Protein AF-A0A2E7RV53-F1 (afdb_monomer)

Nearest PDB structures (foldseek):
  3les-assembly2_B  TM=2.368E-01  e=4.890E-01  Thermus aquaticus
  4xln-assembly1_F  TM=2.853E-01  e=3.561E+00  Thermus aquaticus
  6kqg-assembly1_F  TM=2.238E-01  e=2.827E+00  Thermus thermophilus HB8
  8j9j-assembly1_AN  TM=1.589E-01  e=4.486E+00  Euglena gracilis

Secondary structure (DSSP, 8-state):
-HHHHHHHHHHHHTTSS-SS-STTTHHHHHHHHHHHHHHHHHHHHHHHGGGGTT-SSHHHHHHHHHHHHHHHHTT---PPPSS--GGGTT-SSS-HHHHHHHHHHHHHHHHHHHHHHHHHHHHHHHHHHHHGGGGTT-TTHHHHHHHHHHHHHHHHTT---SPPSS--GGG-SGGGGSHHHHHHHHHHHHHHHHHHHHHHHHHHHHHHH-----S---

Mean predicted aligned error: 9.8 Å

pLDDT: mean 84.46, std 17.1, range [37.25, 98.25]

Foldseek 3Di:
DVVVVVVVVVVVVVPPPDPDDPPVVVVVVLVVLLVVQLVVLVVLCVVCLVVVPPQPPSVLLSQLLSVLLSCQLQVHPSDQDPADPPVLPPLVPPDPNSVSSSVSSSNSNNNSNVSLLVVQQVVLVVLCVVCVVVCPPPPLSVLLSQLLSQLQSCLSSVHDSDDDPDDPCVLDDDVLVDPVSVSSSVSSPNSNNNNNVSNVVVVVVVVVVPDPPPPDDD

Sequence (218 aa):
MEKIATLMMLVLLGLSVGCSSTEFRDGKDDTAVSIRSRTRSLQAWAETRELYEGIPNPEDFGKGFRDGHYDVAMGGSGRRPVLPPREYRGLGGRNDGEQSRLTAYMDGHEHGVLAIIEQSRLLAELSWEESEDMFDGIPHLSDFRRGYMDGFFRTSMGRSDAPPEVMPGEYSGRQFESGPGKARAKTYRDGYQHGALTAKAEMSDEEMVAPAFADGIQ

Solvent-accessible surface area (backbone atoms only — not comparable to full-atom values): 11975 Å² total; per-residue (Å²): 121,72,73,59,59,55,53,54,53,55,60,62,65,68,72,77,82,80,86,88,80,72,81,81,55,54,72,58,53,55,50,53,52,50,51,50,31,49,53,50,18,52,50,56,44,68,78,46,50,76,83,54,68,89,53,72,52,56,68,38,15,54,49,16,17,31,52,18,24,26,37,24,36,70,44,44,87,48,64,81,68,94,65,66,60,75,93,48,56,82,28,86,70,81,45,73,66,44,40,49,36,50,50,22,20,56,54,18,17,50,52,16,29,48,50,51,53,54,51,27,46,52,52,26,51,53,55,42,68,76,44,48,82,80,52,68,87,49,76,56,48,71,39,19,51,52,17,18,37,54,19,14,28,38,28,61,33,43,33,75,60,66,74,67,90,70,66,59,73,89,63,54,61,76,69,36,74,38,73,71,30,41,48,42,52,47,29,18,50,54,18,16,47,50,20,18,51,48,34,52,51,55,64,51,53,55,66,76,65,67,70,86,84,80,79,82,90,128

Structure (mmCIF, N/CA/C/O backbone):
data_AF-A0A2E7RV53-F1
#
_entry.id   AF-A0A2E7RV53-F1
#
loop_
_atom_site.group_PDB
_atom_site.id
_atom_site.type_symbol
_atom_site.label_atom_id
_atom_site.label_alt_id
_atom_site.label_comp_id
_atom_site.label_asym_id
_atom_site.label_entity_id
_atom_site.label_seq_id
_atom_site.pdbx_PDB_ins_code
_atom_site.Cartn_x
_atom_site.Cartn_y
_atom_site.Cartn_z
_atom_site.occupancy
_atom_site.B_iso_or_equiv
_atom_site.auth_seq_id
_atom_site.auth_comp_id
_atom_site.auth_asym_id
_atom_site.auth_atom_id
_atom_site.pdbx_PDB_model_num
ATOM 1 N N . MET A 1 1 ? -23.737 41.626 38.326 1.00 54.47 1 MET A N 1
ATOM 2 C CA . MET A 1 1 ? -24.098 40.963 37.052 1.00 54.47 1 MET A CA 1
ATOM 3 C C . MET A 1 1 ? -23.301 41.477 35.846 1.00 54.47 1 MET A C 1
ATOM 5 O O . MET A 1 1 ? -23.203 40.751 34.872 1.00 54.47 1 MET A O 1
ATOM 9 N N . GLU A 1 2 ? -22.635 42.637 35.911 1.00 51.38 2 GLU A N 1
ATOM 10 C CA . GLU A 1 2 ? -21.863 43.194 34.776 1.00 51.38 2 GLU A CA 1
ATOM 11 C C . GLU A 1 2 ? -20.571 42.436 34.408 1.00 51.38 2 GLU A C 1
ATOM 13 O O . GLU A 1 2 ? -20.155 42.447 33.253 1.00 51.38 2 GLU A O 1
ATOM 18 N N . LYS A 1 3 ? -19.951 41.720 35.357 1.00 49.94 3 LYS A N 1
ATOM 19 C CA . LYS A 1 3 ? -18.688 40.988 35.122 1.00 49.94 3 LYS A CA 1
ATOM 20 C C . LYS A 1 3 ? -18.849 39.693 34.308 1.00 49.94 3 LYS A C 1
ATOM 22 O O . LYS A 1 3 ? -17.883 39.205 33.736 1.00 49.94 3 LYS A O 1
ATOM 27 N N . ILE A 1 4 ? -20.062 39.136 34.245 1.00 62.84 4 ILE A N 1
ATOM 28 C CA . ILE A 1 4 ? -20.349 37.904 33.484 1.00 62.84 4 ILE A CA 1
ATOM 29 C C . ILE A 1 4 ? -20.543 38.232 31.995 1.00 62.84 4 ILE A C 1
ATOM 31 O O . ILE A 1 4 ? -20.084 37.487 31.132 1.00 62.84 4 ILE A O 1
ATOM 35 N N . ALA A 1 5 ? -21.136 39.391 31.691 1.00 56.50 5 ALA A N 1
ATOM 36 C CA . ALA A 1 5 ? -21.327 39.857 30.319 1.00 56.50 5 ALA A CA 1
ATOM 37 C C . ALA A 1 5 ? -19.993 40.167 29.611 1.00 56.50 5 ALA A C 1
ATOM 39 O O . ALA A 1 5 ? -19.838 39.884 28.427 1.00 56.50 5 ALA A O 1
ATOM 40 N N . THR A 1 6 ? -19.001 40.681 30.344 1.00 57.25 6 THR A N 1
ATOM 41 C CA . THR A 1 6 ? -17.659 40.965 29.806 1.00 57.25 6 THR A CA 1
ATOM 42 C C . THR A 1 6 ? -16.849 39.693 29.542 1.00 57.25 6 THR A C 1
ATOM 44 O O . THR A 1 6 ? -16.143 39.626 28.538 1.00 57.25 6 THR A O 1
ATOM 47 N N . LEU A 1 7 ? -16.999 38.652 30.372 1.00 56.28 7 LEU A N 1
ATOM 48 C CA . LEU A 1 7 ? -16.335 37.362 30.151 1.00 56.28 7 LEU A CA 1
ATOM 49 C C . LEU A 1 7 ? -16.914 36.621 28.931 1.00 56.28 7 LEU A C 1
ATOM 51 O O . LEU A 1 7 ? -16.158 36.070 28.136 1.00 56.28 7 LEU A O 1
ATOM 55 N N . MET A 1 8 ? -18.238 36.656 28.731 1.00 58.66 8 MET A N 1
ATOM 56 C CA . MET A 1 8 ? -18.856 36.048 27.545 1.00 58.66 8 MET A CA 1
ATOM 57 C C . MET A 1 8 ? -18.504 36.776 26.243 1.00 58.66 8 MET A C 1
ATOM 59 O O . MET A 1 8 ? -18.335 36.122 25.216 1.00 58.66 8 MET A O 1
ATOM 63 N N . MET A 1 9 ? -18.324 38.101 26.274 1.00 58.75 9 MET A N 1
ATOM 64 C CA . MET A 1 9 ? -17.916 38.851 25.082 1.00 58.75 9 MET A CA 1
ATOM 65 C C . MET A 1 9 ? -16.459 38.548 24.674 1.00 58.75 9 MET A C 1
ATOM 67 O O . MET A 1 9 ? -16.162 38.476 23.485 1.00 58.75 9 MET A O 1
ATOM 71 N N . LEU A 1 10 ? -15.568 38.277 25.638 1.00 54.84 10 LEU A N 1
ATOM 72 C CA . LEU A 1 10 ? -14.184 37.847 25.376 1.00 54.84 10 LEU A CA 1
ATOM 73 C C . LEU A 1 10 ? -14.088 36.411 24.834 1.00 54.84 10 LEU A C 1
ATOM 75 O O . LEU A 1 10 ? -13.246 36.143 23.981 1.00 54.84 10 LEU A O 1
ATOM 79 N N . VAL A 1 11 ? -14.971 35.502 25.264 1.00 57.22 11 VAL A N 1
ATOM 80 C CA . VAL A 1 11 ? -15.025 34.123 24.736 1.00 57.22 11 VAL A CA 1
ATOM 81 C C . VAL A 1 11 ? -15.571 34.085 23.301 1.00 57.22 11 VAL A C 1
ATOM 83 O O . VAL A 1 11 ? -15.122 33.272 22.497 1.00 57.22 11 VAL A O 1
ATOM 86 N N . LEU A 1 12 ? -16.475 34.999 22.934 1.00 54.97 12 LEU A N 1
ATOM 87 C CA . LEU A 1 12 ? -17.025 35.081 21.573 1.00 54.97 12 LEU A CA 1
ATOM 88 C C . LEU A 1 12 ? -16.066 35.729 20.557 1.00 54.97 12 LEU A C 1
ATOM 90 O O . LEU A 1 12 ? -16.128 35.399 19.376 1.00 54.97 12 LEU A O 1
ATOM 94 N N . LEU A 1 13 ? -15.140 36.588 20.998 1.00 52.91 13 LEU A N 1
ATOM 95 C CA . LEU A 1 13 ? -14.113 37.201 20.137 1.00 52.91 13 LEU A CA 1
ATOM 96 C C . LEU A 1 13 ? -12.917 36.274 19.840 1.00 52.91 13 LEU A C 1
ATOM 98 O O . LEU A 1 13 ? -12.150 36.545 18.920 1.00 52.91 13 LEU A O 1
ATOM 102 N N . GLY A 1 14 ? -12.764 35.168 20.577 1.00 52.50 14 GLY A N 1
ATOM 103 C CA . GLY A 1 14 ? -11.713 34.167 20.344 1.00 52.50 14 GLY A CA 1
ATOM 104 C C . GLY A 1 14 ? -12.029 33.139 19.250 1.00 52.50 14 GLY A C 1
ATOM 105 O O . GLY A 1 14 ? -11.148 32.375 18.868 1.00 52.50 14 GLY A O 1
ATOM 106 N N . LEU A 1 15 ? -13.262 33.110 18.732 1.00 52.44 15 LEU A N 1
ATOM 107 C CA . LEU A 1 15 ? -13.713 32.117 17.743 1.00 52.44 15 LEU A CA 1
ATOM 108 C C . LEU A 1 15 ? -13.665 32.617 16.287 1.00 52.44 15 LEU A C 1
ATOM 110 O O . LEU A 1 15 ? -14.028 31.873 15.380 1.00 52.44 15 LEU A O 1
ATOM 114 N N . SER A 1 16 ? -13.215 33.851 16.033 1.00 52.41 16 SER A N 1
ATOM 115 C CA . SER A 1 16 ? -13.227 34.458 14.690 1.00 52.41 16 SER A CA 1
ATOM 116 C C . SER A 1 16 ? -11.866 34.514 13.977 1.00 52.41 16 SER A C 1
ATOM 118 O O . SER A 1 16 ? -11.759 35.162 12.940 1.00 52.41 16 SER A O 1
ATOM 120 N N . VAL A 1 17 ? -10.829 33.830 14.476 1.00 57.00 17 VAL A N 1
ATOM 121 C CA . VAL A 1 17 ? -9.532 33.684 13.780 1.00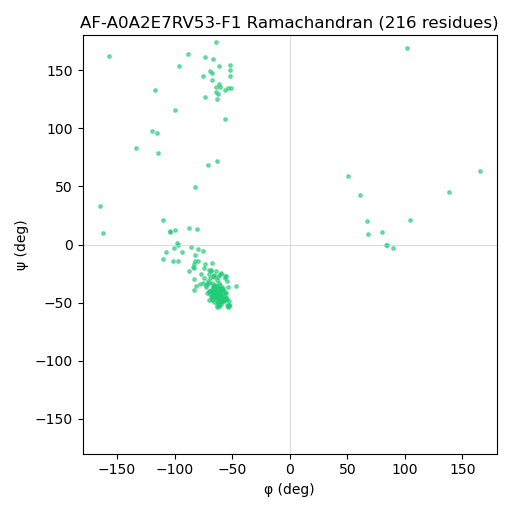 57.00 17 VAL A CA 1
ATOM 122 C C . VAL A 1 17 ? -9.326 32.214 13.414 1.00 57.00 17 VAL A C 1
ATOM 124 O O . VAL A 1 17 ? -8.631 31.483 14.110 1.00 57.00 17 VAL A O 1
ATOM 127 N N . GLY A 1 18 ? -9.977 31.749 12.347 1.00 53.09 18 GLY A N 1
ATOM 128 C CA . GLY A 1 18 ? -9.865 30.341 11.944 1.00 53.09 18 GLY A CA 1
ATOM 129 C C . GLY A 1 18 ? -10.291 29.991 10.521 1.00 53.09 18 GLY A C 1
ATOM 130 O O . GLY A 1 18 ? -10.377 28.812 10.207 1.00 53.09 18 GLY A O 1
ATOM 131 N N . CYS A 1 19 ? -10.548 30.968 9.649 1.00 52.38 19 CYS A N 1
ATOM 132 C CA . CYS A 1 19 ? -10.989 30.702 8.278 1.00 52.38 19 CYS A CA 1
ATOM 133 C C . CYS A 1 19 ? -10.196 31.548 7.283 1.00 52.38 19 CYS A C 1
ATOM 135 O O . CYS A 1 19 ? -10.700 32.598 6.909 1.00 52.38 19 CYS A O 1
ATOM 137 N N . SER A 1 20 ? -8.989 31.112 6.882 1.00 50.41 20 SER A N 1
ATOM 138 C CA . SER A 1 20 ? -8.395 31.390 5.548 1.00 50.41 20 SER A CA 1
ATOM 139 C C . SER A 1 20 ? -6.886 31.084 5.464 1.00 50.41 20 SER A C 1
ATOM 141 O O . SER A 1 20 ? -6.093 32.000 5.245 1.00 50.41 20 SER A O 1
ATOM 143 N N . SER A 1 21 ? -6.450 29.826 5.625 1.00 46.72 21 SER A N 1
ATOM 144 C CA . SER A 1 21 ? -5.056 29.449 5.286 1.00 46.72 21 SER A CA 1
ATOM 145 C C . SER A 1 21 ? -4.773 27.940 5.155 1.00 46.72 21 SER A C 1
ATOM 147 O O . SER A 1 21 ? -3.662 27.502 5.445 1.00 46.72 21 SER A O 1
ATOM 149 N N . THR A 1 22 ? -5.720 27.120 4.688 1.00 51.72 22 THR A N 1
ATOM 150 C CA . THR A 1 22 ? -5.449 25.692 4.401 1.00 51.72 22 THR A CA 1
ATOM 151 C C . THR A 1 22 ? -5.137 25.378 2.934 1.00 51.72 22 THR A C 1
ATOM 153 O O . THR A 1 22 ? -4.560 24.334 2.671 1.00 51.72 22 THR A O 1
ATOM 156 N N . GLU A 1 23 ? -5.387 26.276 1.976 1.00 51.66 23 GLU A N 1
ATOM 157 C CA . GLU A 1 23 ? -5.210 25.951 0.543 1.00 51.66 23 GLU A CA 1
ATOM 158 C C . GLU A 1 23 ? -3.764 26.067 0.016 1.00 51.66 23 GLU A C 1
ATOM 160 O O . GLU A 1 23 ? -3.454 25.549 -1.050 1.00 51.66 23 GLU A O 1
ATOM 165 N N . PHE A 1 24 ? -2.840 26.702 0.748 1.00 46.34 24 PHE A N 1
ATOM 166 C CA . PHE A 1 24 ? -1.439 26.851 0.303 1.00 46.34 24 PHE A CA 1
ATOM 167 C C . PHE A 1 24 ? -0.479 25.763 0.819 1.00 46.34 24 PHE A C 1
ATOM 169 O O . PHE A 1 24 ? 0.687 25.751 0.416 1.00 46.34 24 PHE A O 1
ATOM 176 N N . ARG A 1 25 ? -0.928 24.862 1.708 1.00 48.41 25 ARG A N 1
ATOM 177 C CA . ARG A 1 25 ? -0.107 23.728 2.183 1.00 48.41 25 ARG A CA 1
ATOM 178 C C . ARG A 1 25 ? -0.215 22.486 1.292 1.00 48.41 25 ARG A C 1
ATOM 180 O O . ARG A 1 25 ? 0.755 21.741 1.235 1.00 48.41 25 ARG A O 1
ATOM 187 N N . ASP A 1 26 ? -1.297 2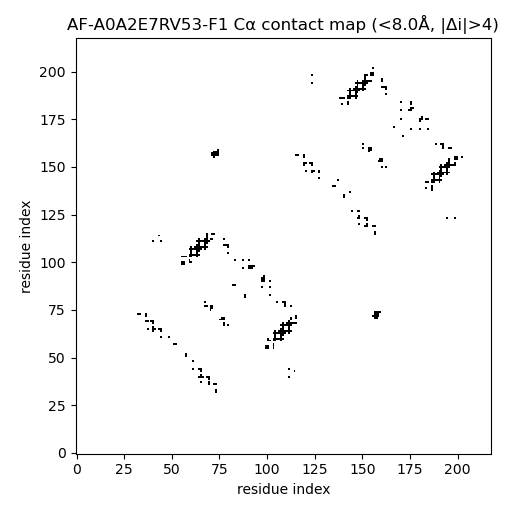2.349 0.527 1.00 55.62 26 ASP A N 1
ATOM 188 C CA . ASP A 1 26 ? -1.590 21.153 -0.281 1.00 55.62 26 ASP A CA 1
ATOM 189 C C . ASP A 1 26 ? -0.483 20.834 -1.309 1.00 55.62 26 ASP A C 1
ATOM 191 O O . ASP A 1 26 ? 0.057 19.734 -1.347 1.00 55.62 26 ASP A O 1
ATOM 195 N N . GLY A 1 27 ? -0.016 21.829 -2.075 1.00 55.53 27 GLY A N 1
ATOM 196 C CA . GLY A 1 27 ? 0.941 21.571 -3.164 1.00 55.53 27 GLY A CA 1
ATOM 197 C C . GLY A 1 27 ? 2.361 21.159 -2.732 1.00 55.53 27 GLY A C 1
ATOM 198 O O . GLY A 1 27 ? 3.103 20.573 -3.526 1.00 55.53 27 GLY A O 1
ATOM 199 N N . LYS A 1 28 ? 2.779 21.472 -1.496 1.00 56.56 28 LYS A N 1
ATOM 200 C CA . LYS A 1 28 ? 4.099 21.057 -0.977 1.00 56.56 28 LYS A CA 1
ATOM 201 C C . LYS A 1 28 ? 4.059 19.634 -0.430 1.00 56.56 28 LYS A C 1
ATOM 203 O O . LYS A 1 28 ? 5.002 18.882 -0.682 1.00 56.56 28 LYS A O 1
ATOM 208 N N . ASP A 1 29 ? 2.972 19.274 0.246 1.00 63.44 29 ASP A N 1
ATOM 209 C CA . ASP A 1 29 ? 2.774 17.931 0.790 1.00 63.44 29 ASP A CA 1
ATOM 210 C C . ASP A 1 29 ? 2.656 16.907 -0.358 1.00 63.44 29 ASP A C 1
ATOM 212 O O . ASP A 1 29 ? 3.332 15.876 -0.328 1.00 63.44 29 ASP A O 1
ATOM 216 N N . ASP A 1 30 ? 1.971 17.257 -1.454 1.00 72.62 30 ASP A N 1
ATOM 217 C CA . ASP A 1 30 ? 1.885 16.422 -2.665 1.00 72.62 30 ASP A CA 1
ATOM 218 C C . ASP A 1 30 ? 3.257 16.104 -3.282 1.00 72.62 30 ASP A C 1
ATOM 220 O O . ASP A 1 30 ? 3.513 14.991 -3.755 1.00 72.62 30 ASP A O 1
ATOM 224 N N . THR A 1 31 ? 4.176 17.075 -3.267 1.00 80.50 31 THR A N 1
ATOM 225 C CA . THR A 1 31 ? 5.520 16.891 -3.830 1.00 80.50 31 THR A CA 1
ATOM 226 C C . THR A 1 31 ? 6.358 15.958 -2.954 1.00 80.50 31 THR A C 1
ATOM 228 O O . THR A 1 31 ? 7.046 15.081 -3.477 1.00 80.50 31 THR A O 1
ATOM 231 N N . ALA A 1 32 ? 6.283 16.108 -1.627 1.00 82.81 32 ALA A N 1
ATOM 232 C CA . ALA A 1 32 ? 7.012 15.258 -0.687 1.00 82.81 32 ALA A CA 1
ATOM 233 C C . ALA A 1 32 ? 6.519 13.803 -0.727 1.00 82.81 32 ALA A C 1
ATOM 235 O O . ALA A 1 32 ? 7.337 12.881 -0.806 1.00 82.81 32 ALA A O 1
ATOM 236 N N . VAL A 1 33 ? 5.197 13.591 -0.751 1.00 83.06 33 VAL A N 1
ATOM 237 C CA . VAL A 1 33 ? 4.590 12.257 -0.906 1.00 83.06 33 VAL A CA 1
ATOM 238 C C . VAL A 1 33 ? 5.013 11.631 -2.235 1.00 83.06 33 VAL A C 1
ATOM 240 O O . VAL A 1 33 ? 5.475 10.493 -2.258 1.00 83.06 33 VAL A O 1
ATOM 243 N N . SER A 1 34 ? 4.962 12.390 -3.332 1.00 87.62 34 SER A N 1
ATOM 244 C CA . SER A 1 34 ? 5.365 11.910 -4.659 1.00 87.62 34 SER A CA 1
ATOM 245 C C . SER A 1 34 ? 6.840 11.497 -4.727 1.00 87.62 34 SER A C 1
ATOM 247 O O . SER A 1 34 ? 7.165 10.428 -5.252 1.00 87.62 34 SER A O 1
ATOM 249 N N . ILE A 1 35 ? 7.748 12.297 -4.157 1.00 88.81 35 ILE A N 1
ATOM 250 C CA . ILE A 1 35 ? 9.175 11.952 -4.093 1.00 88.81 35 ILE A CA 1
ATOM 251 C C . ILE A 1 35 ? 9.371 10.677 -3.267 1.00 88.81 35 ILE A C 1
ATOM 253 O O . ILE A 1 35 ? 10.044 9.758 -3.729 1.00 88.81 35 ILE A O 1
ATOM 257 N N . ARG A 1 36 ? 8.738 10.582 -2.091 1.00 86.94 36 ARG A N 1
ATOM 258 C CA . ARG A 1 36 ? 8.835 9.413 -1.203 1.00 86.94 36 ARG A CA 1
ATOM 259 C C . ARG A 1 36 ? 8.350 8.140 -1.888 1.00 86.94 36 ARG A C 1
ATOM 261 O O . ARG A 1 36 ? 9.071 7.144 -1.912 1.00 86.94 36 ARG A O 1
ATOM 268 N N . SER A 1 37 ? 7.168 8.188 -2.496 1.00 90.62 37 SER A N 1
ATOM 269 C CA . SER A 1 37 ? 6.590 7.066 -3.237 1.00 90.62 37 SER A CA 1
ATOM 270 C C . SER A 1 37 ? 7.495 6.627 -4.388 1.00 90.62 37 SER A C 1
ATOM 272 O O . SER A 1 37 ? 7.669 5.430 -4.624 1.00 90.62 37 SER A O 1
ATOM 274 N N . ARG A 1 38 ? 8.141 7.576 -5.080 1.00 93.06 38 ARG A N 1
ATOM 275 C CA . ARG A 1 38 ? 9.098 7.261 -6.146 1.00 93.06 38 ARG A CA 1
ATOM 276 C C . ARG A 1 38 ? 10.372 6.616 -5.598 1.00 93.06 38 ARG A C 1
ATOM 278 O O . ARG A 1 38 ? 10.799 5.603 -6.150 1.00 93.06 38 ARG A O 1
ATOM 285 N N . THR A 1 39 ? 10.949 7.142 -4.522 1.00 92.81 39 THR A N 1
ATOM 286 C CA . THR A 1 39 ? 12.131 6.551 -3.873 1.00 92.81 39 THR A CA 1
ATOM 287 C C . THR A 1 39 ? 11.850 5.126 -3.406 1.00 92.81 39 THR A C 1
ATOM 289 O O . THR A 1 39 ? 12.617 4.225 -3.733 1.00 92.81 39 THR A O 1
ATOM 292 N N . ARG A 1 40 ? 10.706 4.888 -2.751 1.00 91.38 40 ARG A N 1
ATOM 293 C CA . ARG A 1 40 ? 10.288 3.539 -2.340 1.00 91.38 40 ARG A CA 1
ATOM 294 C C . ARG A 1 40 ? 10.130 2.592 -3.527 1.00 91.38 40 ARG A C 1
ATOM 296 O O . ARG A 1 40 ? 10.626 1.476 -3.472 1.00 91.38 40 ARG A O 1
ATOM 303 N N . SER A 1 41 ? 9.536 3.047 -4.634 1.00 95.12 41 SER A N 1
ATOM 304 C CA . SER A 1 41 ? 9.426 2.217 -5.846 1.00 95.12 41 SER A CA 1
ATOM 305 C C . SER A 1 41 ? 10.794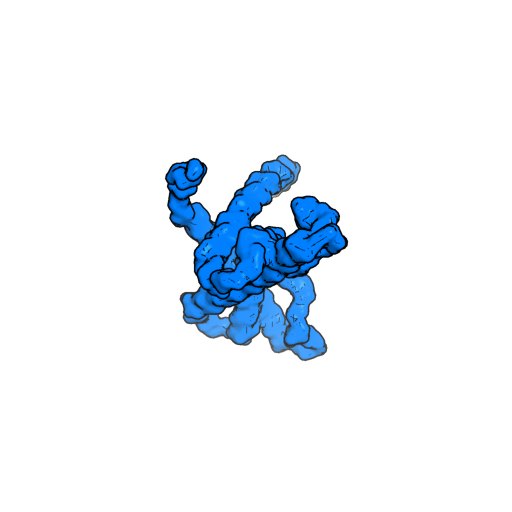 1.833 -6.434 1.00 95.12 41 SER A C 1
ATOM 307 O O . SER A 1 41 ? 10.978 0.711 -6.906 1.00 95.12 41 SER A O 1
ATOM 309 N N . LEU A 1 42 ? 11.772 2.749 -6.392 1.00 96.06 42 LEU A N 1
ATOM 310 C CA . LEU A 1 42 ? 13.141 2.500 -6.848 1.00 96.06 42 LEU A CA 1
ATOM 311 C C . LEU A 1 42 ? 13.847 1.492 -5.944 1.00 96.06 42 LEU A C 1
ATOM 313 O O . LEU A 1 42 ? 14.489 0.577 -6.455 1.00 96.06 42 LEU A O 1
ATOM 317 N N . GLN A 1 43 ? 13.701 1.651 -4.629 1.00 95.19 43 GLN A N 1
ATOM 318 C CA . GLN A 1 43 ? 14.259 0.741 -3.637 1.00 95.19 43 GLN A CA 1
ATOM 319 C C . GLN A 1 43 ? 13.661 -0.664 -3.771 1.00 95.19 43 GLN A C 1
ATOM 321 O O . GLN A 1 43 ? 14.413 -1.620 -3.931 1.00 95.19 43 GLN A O 1
ATOM 326 N N . ALA A 1 44 ? 12.332 -0.784 -3.832 1.00 95.31 44 ALA A N 1
ATOM 327 C CA . ALA A 1 44 ? 11.652 -2.066 -4.010 1.00 95.31 44 ALA A CA 1
ATOM 328 C C . ALA A 1 44 ? 12.106 -2.784 -5.292 1.00 95.31 44 ALA A C 1
ATOM 330 O O . ALA A 1 44 ? 12.324 -3.995 -5.295 1.00 95.31 44 ALA A O 1
ATOM 331 N N . TRP A 1 45 ? 12.306 -2.044 -6.390 1.00 97.56 45 TRP A N 1
ATOM 332 C CA . TRP A 1 45 ? 12.884 -2.615 -7.607 1.00 97.56 45 TRP A CA 1
ATOM 333 C C . TRP A 1 45 ? 14.336 -3.064 -7.400 1.00 97.56 45 TRP A C 1
ATOM 335 O O . TRP A 1 45 ? 14.704 -4.151 -7.833 1.00 97.56 45 TRP A O 1
ATOM 345 N N . ALA A 1 46 ? 15.170 -2.258 -6.742 1.00 96.75 46 ALA A N 1
ATOM 346 C CA . ALA A 1 46 ? 16.566 -2.606 -6.486 1.00 96.75 46 ALA A CA 1
ATOM 347 C C . ALA A 1 46 ? 16.710 -3.882 -5.637 1.00 96.75 46 ALA A C 1
ATOM 349 O O . ALA A 1 46 ? 17.588 -4.692 -5.926 1.00 96.75 46 ALA A O 1
ATOM 350 N N . GLU A 1 47 ? 15.831 -4.071 -4.653 1.00 95.19 47 GLU A N 1
ATOM 351 C CA . GLU A 1 47 ? 15.806 -5.232 -3.755 1.00 95.19 47 GLU A CA 1
ATOM 352 C C . GLU A 1 47 ? 15.278 -6.508 -4.428 1.00 95.19 47 GLU A C 1
ATOM 354 O O . GLU A 1 47 ? 15.677 -7.608 -4.060 1.00 95.19 47 GLU A O 1
ATOM 359 N N . THR A 1 48 ? 14.394 -6.384 -5.425 1.00 96.00 48 THR A N 1
ATOM 360 C CA . THR A 1 48 ? 13.704 -7.542 -6.028 1.00 96.00 48 THR A CA 1
ATOM 361 C C . THR A 1 48 ? 14.139 -7.872 -7.453 1.00 96.00 48 THR A C 1
ATOM 363 O O . THR A 1 48 ? 13.814 -8.952 -7.941 1.00 96.00 48 THR A O 1
ATOM 366 N N . ARG A 1 49 ? 14.890 -6.996 -8.139 1.00 96.50 49 ARG A N 1
ATOM 367 C CA . ARG A 1 49 ? 15.273 -7.175 -9.557 1.00 96.50 49 ARG A CA 1
ATOM 368 C C . ARG A 1 49 ? 15.977 -8.499 -9.860 1.00 96.50 49 ARG A C 1
ATOM 370 O O . ARG A 1 49 ? 15.815 -9.016 -10.959 1.00 96.50 49 ARG A O 1
ATOM 377 N N . GLU A 1 50 ? 16.734 -9.041 -8.908 1.00 96.81 50 GLU A N 1
ATOM 378 C CA . GLU A 1 50 ? 17.470 -10.306 -9.066 1.00 96.81 50 GLU A CA 1
ATOM 379 C C . GLU A 1 50 ? 16.520 -11.506 -9.223 1.00 96.81 50 GLU A C 1
ATOM 381 O O . GLU A 1 50 ? 16.839 -12.473 -9.909 1.00 96.81 50 GLU A O 1
ATOM 386 N N . LEU A 1 51 ? 15.297 -11.417 -8.684 1.00 96.81 51 LEU A N 1
ATOM 387 C CA . LEU A 1 51 ? 14.252 -12.434 -8.869 1.00 96.81 51 LEU A CA 1
ATOM 388 C C . LEU A 1 51 ? 13.737 -12.499 -10.315 1.00 96.81 51 LEU A C 1
ATOM 390 O O . LEU A 1 51 ? 13.084 -13.468 -10.698 1.00 96.81 51 LEU A O 1
ATOM 394 N N . TYR A 1 52 ? 14.022 -11.466 -11.107 1.00 96.19 52 TYR A N 1
ATOM 395 C CA . TYR A 1 52 ? 13.572 -11.312 -12.484 1.00 96.19 52 TYR A CA 1
ATOM 396 C C . TYR A 1 52 ? 14.726 -11.447 -13.487 1.00 96.19 52 TYR A C 1
ATOM 398 O O . TYR A 1 52 ? 14.632 -10.971 -14.618 1.00 96.19 52 TYR A O 1
ATOM 406 N N . GLU A 1 53 ? 15.833 -12.088 -13.111 1.00 95.50 53 GLU A N 1
ATOM 407 C CA . GLU A 1 53 ? 16.903 -12.381 -14.060 1.00 95.50 53 GLU A CA 1
ATOM 408 C C . GLU A 1 53 ? 16.421 -13.295 -15.200 1.00 95.50 53 GLU A C 1
ATOM 410 O O . GLU A 1 53 ? 15.685 -14.261 -15.006 1.00 95.50 53 GLU A O 1
ATOM 415 N N . GLY A 1 54 ? 16.843 -12.978 -16.427 1.00 95.81 54 GLY A N 1
ATOM 416 C CA . GLY A 1 54 ? 16.516 -13.766 -17.620 1.00 95.81 54 GLY A CA 1
ATOM 417 C C . GLY A 1 54 ? 15.167 -13.453 -18.276 1.00 95.81 54 GLY A C 1
ATOM 418 O O . GLY A 1 54 ? 14.866 -14.040 -19.318 1.00 95.81 54 GLY A O 1
ATOM 419 N N . ILE A 1 55 ? 14.373 -12.517 -17.743 1.00 96.81 55 ILE A N 1
ATOM 420 C CA . ILE A 1 55 ? 13.155 -12.063 -18.429 1.00 96.81 55 ILE A CA 1
ATOM 421 C C . ILE A 1 55 ? 13.491 -11.260 -19.702 1.00 96.81 55 ILE A C 1
ATOM 423 O O . ILE A 1 55 ? 14.514 -10.569 -19.758 1.00 96.81 55 ILE A O 1
ATOM 427 N N . PRO A 1 56 ? 12.631 -11.295 -20.735 1.00 95.25 56 PRO A N 1
ATOM 428 C CA . PRO A 1 56 ? 12.788 -10.432 -21.901 1.00 95.25 56 PRO A CA 1
ATOM 429 C C . PRO A 1 56 ? 12.550 -8.957 -21.540 1.00 95.25 56 PRO A C 1
ATOM 431 O O . PRO A 1 56 ? 11.629 -8.631 -20.798 1.00 95.25 56 PRO A O 1
ATOM 434 N N . ASN A 1 57 ? 13.347 -8.057 -22.126 1.00 96.25 57 ASN A N 1
ATOM 435 C CA . ASN A 1 57 ? 13.264 -6.599 -21.935 1.00 96.25 57 ASN A CA 1
ATOM 436 C C . ASN A 1 57 ? 13.239 -6.164 -20.445 1.00 96.25 57 ASN A C 1
ATOM 438 O O . ASN A 1 57 ? 12.297 -5.492 -20.013 1.00 96.25 57 ASN A O 1
ATOM 442 N N . PRO A 1 58 ? 14.270 -6.507 -19.646 1.00 96.88 58 PRO A N 1
ATOM 443 C CA . PRO A 1 58 ? 14.281 -6.251 -18.202 1.00 96.88 58 PRO A CA 1
ATOM 444 C C . PRO A 1 58 ? 14.205 -4.757 -17.843 1.00 96.88 58 PRO A C 1
ATOM 446 O O . PRO A 1 58 ? 13.698 -4.402 -16.781 1.00 96.88 58 PRO A O 1
ATOM 449 N N . GLU A 1 59 ? 14.661 -3.865 -18.727 1.00 96.75 59 GLU A N 1
ATOM 450 C CA . GLU A 1 59 ? 14.544 -2.415 -18.535 1.00 96.75 59 GLU A CA 1
ATOM 451 C C . GLU A 1 59 ? 13.087 -1.936 -18.587 1.00 96.75 59 GLU A C 1
ATOM 453 O O . GLU A 1 59 ? 12.648 -1.197 -17.700 1.00 96.75 59 GLU A O 1
ATOM 458 N N . ASP A 1 60 ? 12.325 -2.381 -19.594 1.00 97.19 60 ASP A N 1
ATOM 459 C CA . ASP A 1 60 ? 10.907 -2.043 -19.746 1.00 97.19 60 ASP A CA 1
ATOM 460 C C . ASP A 1 60 ? 10.077 -2.671 -18.619 1.00 97.19 60 ASP A C 1
ATOM 462 O O . ASP A 1 60 ? 9.220 -1.998 -18.044 1.00 97.19 60 ASP A O 1
ATOM 466 N N . PHE A 1 61 ? 10.389 -3.914 -18.230 1.00 97.88 61 PHE A N 1
ATOM 467 C CA . PHE A 1 61 ? 9.784 -4.558 -17.061 1.00 97.88 61 PHE A CA 1
ATOM 468 C C . PHE A 1 61 ? 10.056 -3.779 -15.777 1.00 97.88 61 PHE A C 1
ATOM 470 O O . PHE A 1 61 ? 9.122 -3.421 -15.063 1.00 97.88 61 PHE A O 1
ATOM 477 N N . GLY A 1 62 ? 11.317 -3.445 -15.494 1.00 97.75 62 GLY A N 1
ATOM 478 C CA . GLY A 1 62 ? 11.674 -2.677 -14.305 1.00 97.75 62 GLY A CA 1
ATOM 479 C C . GLY A 1 62 ? 11.014 -1.299 -14.283 1.00 97.75 62 GLY A C 1
ATOM 480 O O . GLY A 1 62 ? 10.627 -0.809 -13.222 1.00 97.75 62 GLY A O 1
ATOM 481 N N . LYS A 1 63 ? 10.842 -0.662 -15.449 1.00 97.25 63 LYS A N 1
ATOM 482 C CA . LYS A 1 63 ? 10.074 0.581 -15.560 1.00 97.25 63 LYS A CA 1
ATOM 483 C C . LYS A 1 63 ? 8.604 0.367 -15.204 1.00 97.25 63 LYS A C 1
ATOM 485 O O . LYS A 1 63 ? 8.075 1.126 -14.398 1.00 97.25 63 LYS A O 1
ATOM 490 N N . GLY A 1 64 ? 7.985 -0.674 -15.756 1.00 97.50 64 GLY A N 1
ATOM 491 C CA . GLY A 1 64 ? 6.636 -1.099 -15.396 1.00 97.50 64 GLY A CA 1
ATOM 492 C C . GLY A 1 64 ? 6.487 -1.295 -13.895 1.00 97.50 64 GLY A C 1
ATOM 493 O O . GLY A 1 64 ? 5.623 -0.676 -13.286 1.00 97.50 64 GLY A O 1
ATOM 494 N N . PHE A 1 65 ? 7.382 -2.079 -13.294 1.00 98.25 65 PHE A N 1
ATOM 495 C CA . PHE A 1 65 ? 7.400 -2.376 -11.863 1.00 98.25 65 PHE A CA 1
ATOM 496 C C . PHE A 1 65 ? 7.376 -1.112 -11.014 1.00 98.25 65 PHE A C 1
ATOM 498 O O . PHE A 1 65 ? 6.513 -0.954 -10.152 1.00 98.25 65 PHE A O 1
ATOM 505 N N . ARG A 1 66 ? 8.281 -0.170 -11.287 1.00 97.94 66 ARG A N 1
ATOM 506 C CA . ARG A 1 66 ? 8.325 1.085 -10.532 1.00 97.94 66 ARG A CA 1
ATOM 507 C C . ARG A 1 66 ? 7.058 1.911 -10.720 1.00 97.94 66 ARG A C 1
ATOM 509 O O . ARG A 1 66 ? 6.552 2.437 -9.736 1.00 97.94 66 ARG A O 1
ATOM 516 N N . ASP A 1 67 ? 6.531 1.987 -11.942 1.00 96.75 67 ASP A N 1
ATOM 517 C CA . ASP A 1 67 ? 5.298 2.725 -12.237 1.00 96.75 67 ASP A CA 1
ATOM 518 C C . ASP A 1 67 ? 4.088 2.117 -11.500 1.00 96.75 67 ASP A C 1
ATOM 520 O O . ASP A 1 67 ? 3.316 2.855 -10.893 1.00 96.75 67 ASP A O 1
ATOM 524 N N . GLY A 1 68 ? 3.947 0.787 -11.489 1.00 97.25 68 GLY A N 1
ATOM 525 C CA . GLY A 1 68 ? 2.845 0.100 -10.808 1.00 97.25 68 GLY A CA 1
ATOM 526 C C . GLY A 1 68 ? 2.934 0.167 -9.284 1.00 97.25 68 GLY A C 1
ATOM 527 O O . GLY A 1 68 ? 1.937 0.426 -8.610 1.00 97.25 68 GLY A O 1
ATOM 528 N N . HIS A 1 69 ? 4.140 0.012 -8.736 1.00 97.19 69 HIS A N 1
ATOM 529 C CA . HIS A 1 69 ? 4.390 0.210 -7.309 1.00 97.19 69 HIS A CA 1
ATOM 530 C C . HIS A 1 69 ? 4.083 1.657 -6.891 1.00 97.19 69 HIS A C 1
ATOM 532 O O . HIS A 1 69 ? 3.459 1.903 -5.857 1.00 97.19 69 HIS A O 1
ATOM 538 N N . TYR A 1 70 ? 4.522 2.628 -7.694 1.00 95.50 70 TYR A N 1
ATOM 539 C CA . TYR A 1 70 ? 4.264 4.045 -7.464 1.00 95.50 70 TYR A CA 1
ATOM 540 C C . TYR A 1 70 ? 2.771 4.391 -7.562 1.00 95.50 70 TYR A C 1
ATOM 542 O O . TYR A 1 70 ? 2.287 5.136 -6.713 1.00 95.50 70 TYR A O 1
ATOM 550 N N . ASP A 1 71 ? 2.037 3.840 -8.540 1.00 95.38 71 ASP A N 1
ATOM 551 C CA . ASP A 1 71 ? 0.589 4.058 -8.692 1.00 95.38 71 ASP A CA 1
ATOM 552 C C . ASP A 1 71 ? -0.144 3.727 -7.393 1.00 95.38 71 ASP A C 1
ATOM 554 O O . ASP A 1 71 ? -0.848 4.572 -6.845 1.00 95.38 71 ASP A O 1
ATOM 558 N N . VAL A 1 72 ? 0.084 2.530 -6.844 1.00 95.06 72 VAL A N 1
ATOM 559 C CA . VAL A 1 72 ? -0.553 2.124 -5.587 1.00 95.06 72 VAL A CA 1
ATOM 560 C C . VAL A 1 72 ? -0.111 3.016 -4.436 1.00 95.06 72 VAL A C 1
ATOM 562 O O . VAL A 1 72 ? -0.981 3.472 -3.708 1.00 95.06 72 VAL A O 1
ATOM 565 N N . ALA A 1 73 ? 1.186 3.320 -4.305 1.00 92.38 73 ALA A N 1
ATOM 566 C CA . ALA A 1 73 ? 1.718 4.171 -3.233 1.00 92.38 73 ALA A CA 1
ATOM 567 C C . ALA A 1 73 ? 1.130 5.593 -3.223 1.00 92.38 73 ALA A C 1
ATOM 569 O O . ALA A 1 73 ? 1.094 6.242 -2.182 1.00 92.38 73 ALA A O 1
ATOM 570 N N . MET A 1 74 ? 0.667 6.084 -4.374 1.00 92.06 74 MET A N 1
ATOM 571 C CA . MET A 1 74 ? -0.035 7.364 -4.506 1.00 92.06 74 MET A CA 1
ATOM 572 C C . MET A 1 74 ? -1.553 7.245 -4.283 1.00 92.06 74 MET A C 1
ATOM 574 O O . MET A 1 74 ? -2.307 8.152 -4.632 1.00 92.06 74 MET A O 1
ATOM 578 N N . GLY A 1 75 ? -2.027 6.123 -3.735 1.00 89.75 75 GLY A N 1
ATOM 579 C CA . GLY A 1 75 ? -3.447 5.844 -3.531 1.00 89.75 75 GLY A CA 1
ATOM 580 C C . GLY A 1 75 ? -4.174 5.354 -4.788 1.00 89.75 75 GLY A C 1
ATOM 581 O O . GLY A 1 75 ? -5.405 5.256 -4.790 1.00 89.75 75 GLY A O 1
ATOM 582 N N . GLY A 1 76 ? -3.435 5.023 -5.848 1.00 91.75 76 GLY A N 1
ATOM 583 C CA . GLY A 1 76 ? -3.956 4.487 -7.095 1.00 91.75 76 GLY A CA 1
ATOM 584 C C . GLY A 1 76 ? -4.630 3.123 -6.946 1.00 91.75 76 GLY A C 1
ATOM 585 O O . GLY A 1 76 ? -4.684 2.480 -5.886 1.00 91.75 76 GLY A O 1
ATOM 586 N N . SER A 1 77 ? -5.221 2.677 -8.052 1.00 90.06 77 SER A N 1
ATOM 587 C CA . SER A 1 77 ? -5.991 1.431 -8.069 1.00 90.06 77 SER A CA 1
ATOM 588 C C . SER A 1 77 ? -5.120 0.189 -8.254 1.00 90.06 77 SER A C 1
ATOM 590 O O . SER A 1 77 ? -5.615 -0.909 -8.001 1.00 90.06 77 SER A O 1
ATOM 592 N N . GLY A 1 78 ? -3.873 0.349 -8.717 1.00 91.56 78 GLY A N 1
ATOM 593 C CA . GLY A 1 78 ? -2.994 -0.752 -9.109 1.00 91.56 78 GLY A CA 1
ATOM 594 C C . GLY A 1 78 ? -3.470 -1.493 -10.361 1.00 91.56 78 GLY A C 1
ATOM 595 O O . GLY A 1 78 ? -2.953 -2.553 -10.702 1.00 91.56 78 GLY A O 1
ATOM 596 N N . ARG A 1 79 ? -4.490 -0.981 -11.058 1.00 93.50 79 ARG A N 1
ATOM 597 C CA . ARG A 1 79 ? -4.969 -1.584 -12.304 1.00 93.50 79 ARG A CA 1
ATOM 598 C C . ARG A 1 79 ? -3.993 -1.270 -13.427 1.00 93.50 79 ARG A C 1
ATOM 600 O O . ARG A 1 79 ? -3.472 -0.159 -13.490 1.00 93.50 79 ARG A O 1
ATOM 607 N N . ARG A 1 80 ? -3.822 -2.213 -14.361 1.00 90.25 80 ARG A N 1
ATOM 608 C CA . ARG A 1 80 ? -3.062 -1.953 -15.590 1.00 90.25 80 ARG A CA 1
ATOM 609 C C . ARG A 1 80 ? -3.583 -0.672 -16.264 1.00 90.25 80 ARG A C 1
ATOM 611 O O . ARG A 1 80 ? -4.804 -0.504 -16.392 1.00 90.25 80 ARG A O 1
ATOM 618 N N . PRO A 1 81 ? -2.691 0.220 -16.718 1.00 86.62 81 PRO A N 1
ATOM 619 C CA . PRO A 1 81 ? -3.103 1.445 -17.376 1.00 86.62 81 PRO A CA 1
ATOM 620 C C . PRO A 1 81 ? -3.828 1.121 -18.688 1.00 86.62 81 PRO A C 1
ATOM 622 O O . PRO A 1 81 ? -3.345 0.345 -19.510 1.00 86.62 81 PRO A O 1
ATOM 625 N N . VAL A 1 82 ? -4.996 1.741 -18.897 1.00 86.19 82 VAL A N 1
ATOM 626 C CA . VAL A 1 82 ? -5.833 1.526 -20.097 1.00 86.19 82 VAL A CA 1
ATOM 627 C C . VAL A 1 82 ? -5.086 1.903 -21.376 1.00 86.19 82 VAL A C 1
ATOM 629 O O . VAL A 1 82 ? -5.236 1.255 -22.408 1.00 86.19 82 VAL A O 1
ATOM 632 N N . LEU A 1 83 ? -4.282 2.965 -21.308 1.00 84.25 83 LEU A N 1
ATOM 633 C CA . LEU A 1 83 ? -3.391 3.370 -22.383 1.00 84.25 83 LEU A CA 1
ATOM 634 C C . LEU A 1 83 ? -1.959 3.269 -21.884 1.00 84.25 83 LEU A C 1
ATOM 636 O O . LEU A 1 83 ? -1.660 3.809 -20.816 1.00 84.25 83 LEU A O 1
ATOM 640 N N . PRO A 1 84 ? -1.057 2.664 -22.664 1.00 82.06 84 PRO A N 1
ATOM 641 C CA . PRO A 1 84 ? 0.323 2.581 -22.250 1.00 82.06 84 PRO A CA 1
ATOM 642 C C . PRO A 1 84 ? 0.962 3.987 -22.226 1.00 82.06 84 PRO A C 1
ATOM 644 O O . PRO A 1 84 ? 0.455 4.929 -22.873 1.00 82.06 84 PRO A O 1
ATOM 647 N N . PRO A 1 85 ? 2.075 4.161 -21.487 1.00 88.06 85 PRO A N 1
ATOM 648 C CA . PRO A 1 85 ? 2.841 5.400 -21.501 1.00 88.06 85 PRO A CA 1
ATOM 649 C C . PRO A 1 85 ? 3.194 5.830 -22.923 1.00 88.06 85 PRO A C 1
ATOM 651 O O . PRO A 1 85 ? 3.275 5.011 -23.836 1.00 88.06 85 PRO A O 1
ATOM 654 N N . ARG A 1 86 ? 3.405 7.135 -23.126 1.00 87.19 86 ARG A N 1
ATOM 655 C CA . ARG A 1 86 ? 3.566 7.727 -24.465 1.00 87.19 86 ARG A CA 1
ATOM 656 C C . ARG A 1 86 ? 4.657 7.057 -25.304 1.00 87.19 86 ARG A C 1
ATOM 658 O O . ARG A 1 86 ? 4.463 6.908 -26.502 1.00 87.19 86 ARG A O 1
ATOM 665 N N . GLU A 1 87 ? 5.752 6.643 -24.682 1.00 87.00 87 GLU A N 1
ATOM 666 C CA . GLU A 1 87 ? 6.861 5.924 -25.325 1.00 87.00 87 GLU A CA 1
ATOM 667 C C . GLU A 1 87 ? 6.480 4.540 -25.874 1.00 87.00 87 GLU A C 1
ATOM 669 O O . GLU A 1 87 ? 7.113 4.062 -26.807 1.00 87.00 87 GLU A O 1
ATOM 674 N N . TYR A 1 88 ? 5.409 3.939 -25.351 1.00 87.75 88 TYR A N 1
ATOM 675 C CA . TYR A 1 88 ? 4.840 2.688 -25.841 1.00 87.75 88 TYR A CA 1
ATOM 676 C C . TYR A 1 88 ? 3.592 2.907 -26.717 1.00 87.75 88 TYR A C 1
ATOM 678 O O . TYR A 1 88 ? 3.016 1.958 -27.254 1.00 87.75 88 TYR A O 1
ATOM 686 N N . ARG A 1 89 ? 3.128 4.155 -26.888 1.00 83.06 89 ARG A N 1
ATOM 687 C CA . ARG A 1 89 ? 1.988 4.453 -27.767 1.00 83.06 89 ARG A CA 1
ATOM 688 C C . ARG A 1 89 ? 2.425 4.333 -29.222 1.00 83.06 89 ARG A C 1
ATOM 690 O O . ARG A 1 89 ? 3.375 4.975 -29.651 1.00 83.06 89 ARG A O 1
ATOM 697 N N . GLY A 1 90 ? 1.686 3.540 -29.994 1.00 72.62 90 GLY A N 1
ATOM 698 C CA . GLY A 1 90 ? 2.011 3.248 -31.394 1.00 72.62 90 GLY A CA 1
ATOM 699 C C . GLY A 1 90 ? 2.906 2.022 -31.593 1.00 72.62 90 GLY A C 1
ATOM 700 O O . GLY A 1 90 ? 3.119 1.646 -32.741 1.00 72.62 90 GLY A O 1
ATOM 701 N N . LEU A 1 91 ? 3.344 1.380 -30.501 1.00 63.53 91 LEU A N 1
ATOM 702 C CA . LEU A 1 91 ? 4.071 0.103 -30.498 1.00 63.53 91 LEU A CA 1
ATOM 703 C C . LEU A 1 91 ? 3.157 -1.125 -30.666 1.00 63.53 91 LEU A C 1
ATOM 705 O O . LEU A 1 91 ? 3.633 -2.252 -30.748 1.00 63.53 91 LEU A O 1
ATOM 709 N N . GLY A 1 92 ? 1.836 -0.915 -30.712 1.00 58.12 92 GLY A N 1
ATOM 710 C CA . GLY A 1 92 ? 0.822 -1.962 -30.853 1.00 58.12 92 GLY A CA 1
ATOM 711 C C . GLY A 1 92 ? 0.795 -2.585 -32.249 1.00 58.12 92 GLY A C 1
ATOM 712 O O . GLY A 1 92 ? -0.165 -2.382 -32.990 1.00 58.12 92 GLY A O 1
ATOM 713 N N . GLY A 1 93 ? 1.848 -3.321 -32.606 1.00 57.00 93 GLY A N 1
ATOM 714 C CA . GLY A 1 93 ? 1.865 -4.213 -33.765 1.00 57.00 93 GLY A CA 1
ATOM 715 C C . GLY A 1 93 ? 2.623 -3.723 -35.000 1.00 57.00 93 GLY A C 1
ATOM 716 O O . GLY A 1 93 ? 2.350 -4.219 -36.090 1.00 57.00 93 GLY A O 1
ATOM 717 N N . ARG A 1 94 ? 3.565 -2.772 -34.885 1.00 67.38 94 ARG A N 1
ATOM 718 C CA . ARG A 1 94 ? 4.452 -2.445 -36.023 1.00 67.38 94 ARG A CA 1
ATOM 719 C C . ARG A 1 94 ? 5.580 -3.463 -36.200 1.00 67.38 94 ARG A C 1
ATOM 721 O O . ARG A 1 94 ? 5.972 -3.712 -37.336 1.00 67.38 94 ARG A O 1
ATOM 728 N N . ASN A 1 95 ? 6.093 -4.038 -35.109 1.00 80.69 95 ASN A N 1
ATOM 729 C CA . ASN A 1 95 ? 7.029 -5.166 -35.120 1.00 80.69 95 ASN A CA 1
ATOM 730 C C . ASN A 1 95 ? 6.995 -5.947 -33.786 1.00 80.69 95 ASN A C 1
ATOM 732 O O . ASN A 1 95 ? 6.520 -5.438 -32.769 1.00 80.69 95 ASN A O 1
ATOM 736 N N . ASP A 1 96 ? 7.515 -7.178 -33.793 1.00 86.44 96 ASP A N 1
ATOM 737 C CA . ASP A 1 96 ? 7.482 -8.092 -32.639 1.00 86.44 96 ASP A CA 1
ATOM 738 C C . ASP A 1 96 ? 8.266 -7.567 -31.423 1.00 86.44 96 ASP A C 1
ATOM 740 O O . ASP A 1 96 ? 7.892 -7.823 -30.277 1.00 86.44 96 ASP A O 1
ATOM 744 N N . GLY A 1 97 ? 9.332 -6.794 -31.652 1.00 88.00 97 GLY A N 1
ATOM 745 C CA . GLY A 1 97 ? 10.145 -6.212 -30.581 1.00 88.00 97 GLY A CA 1
ATOM 746 C C . GLY A 1 97 ? 9.379 -5.164 -29.775 1.00 88.00 97 GLY A C 1
ATOM 747 O O . GLY A 1 97 ? 9.385 -5.183 -28.548 1.00 88.00 97 GLY A O 1
ATOM 748 N N . GLU A 1 98 ? 8.656 -4.282 -30.455 1.00 87.94 98 GLU A N 1
ATOM 749 C CA . GLU A 1 98 ? 7.818 -3.252 -29.842 1.00 87.94 98 GLU A CA 1
ATOM 750 C C . GLU A 1 98 ? 6.687 -3.847 -28.989 1.00 87.94 98 GLU A C 1
ATOM 752 O O . GLU A 1 98 ? 6.451 -3.404 -27.860 1.00 87.94 98 GLU A O 1
ATOM 757 N N . GLN A 1 99 ? 6.049 -4.909 -29.488 1.00 89.50 99 GLN A N 1
ATOM 758 C CA . GLN A 1 99 ? 5.036 -5.652 -28.742 1.00 89.50 99 GLN A CA 1
ATOM 759 C C . GLN A 1 99 ? 5.637 -6.352 -27.512 1.00 89.50 99 GLN A C 1
ATOM 761 O O . GLN A 1 99 ? 5.028 -6.348 -26.439 1.00 89.50 99 GLN A O 1
ATOM 766 N N . SER A 1 100 ? 6.839 -6.922 -27.646 1.00 92.62 100 SER A N 1
ATOM 767 C CA . SER A 1 100 ? 7.562 -7.582 -26.552 1.00 92.62 100 SER A CA 1
ATOM 768 C C . SER A 1 100 ? 7.910 -6.602 -25.423 1.00 92.62 100 SER A C 1
ATOM 770 O O . SER A 1 100 ? 7.668 -6.900 -24.253 1.00 92.62 100 SER A O 1
ATOM 772 N N . ARG A 1 101 ? 8.376 -5.392 -25.759 1.00 93.69 101 ARG A N 1
ATOM 773 C CA . ARG A 1 101 ? 8.678 -4.328 -24.784 1.00 93.69 101 ARG A CA 1
ATOM 774 C C . ARG A 1 101 ? 7.440 -3.829 -24.042 1.00 93.69 101 ARG A C 1
ATOM 776 O O . ARG A 1 101 ? 7.468 -3.697 -22.821 1.00 93.69 101 ARG A O 1
ATOM 783 N N . LEU A 1 102 ? 6.340 -3.585 -24.761 1.00 92.88 102 LEU A N 1
ATOM 784 C CA . LEU A 1 102 ? 5.064 -3.201 -24.145 1.00 92.88 102 LEU A CA 1
ATOM 785 C C . LEU A 1 102 ? 4.539 -4.300 -23.208 1.00 92.88 102 LEU A C 1
ATOM 787 O O . LEU A 1 102 ? 4.033 -3.997 -22.129 1.00 92.88 102 LEU A O 1
ATOM 791 N N . THR A 1 103 ? 4.668 -5.565 -23.610 1.00 93.00 103 THR A N 1
ATOM 792 C CA . THR A 1 103 ? 4.265 -6.710 -22.781 1.00 93.00 103 THR A CA 1
ATOM 793 C C . THR A 1 103 ? 5.092 -6.754 -21.497 1.00 93.00 103 THR A C 1
ATOM 795 O O . THR A 1 103 ? 4.515 -6.756 -20.414 1.00 93.00 103 THR A O 1
ATOM 798 N N . ALA A 1 104 ? 6.422 -6.647 -21.607 1.00 95.50 104 ALA A N 1
ATOM 799 C CA . ALA A 1 104 ? 7.319 -6.596 -20.455 1.00 95.50 104 ALA A CA 1
ATOM 800 C C . ALA A 1 104 ? 6.978 -5.443 -19.497 1.00 95.50 104 ALA A C 1
ATOM 802 O O . ALA A 1 104 ? 6.894 -5.661 -18.293 1.00 95.50 104 ALA A O 1
ATOM 803 N N . TYR A 1 105 ? 6.704 -4.239 -20.016 1.00 96.25 105 TYR A N 1
ATOM 804 C CA . TYR A 1 105 ? 6.254 -3.107 -19.199 1.00 96.25 105 TYR A CA 1
ATOM 805 C C . TYR A 1 105 ? 4.963 -3.413 -18.429 1.00 96.25 105 TYR A C 1
ATOM 807 O O . TYR A 1 105 ? 4.874 -3.159 -17.229 1.00 96.25 105 TYR A O 1
ATOM 815 N N . MET A 1 106 ? 3.949 -3.957 -19.104 1.00 95.38 106 MET A N 1
ATOM 816 C CA . MET A 1 106 ? 2.662 -4.238 -18.467 1.00 95.38 106 MET A CA 1
ATOM 817 C C . MET A 1 106 ? 2.765 -5.341 -17.410 1.00 95.38 106 MET A C 1
ATOM 819 O O . MET A 1 106 ? 2.117 -5.244 -16.369 1.00 95.38 106 MET A O 1
ATOM 823 N N . ASP A 1 107 ? 3.592 -6.355 -17.654 1.00 96.50 107 ASP A N 1
ATOM 824 C CA . ASP A 1 107 ? 3.843 -7.422 -16.685 1.00 96.50 107 ASP A CA 1
ATOM 825 C C . ASP A 1 107 ? 4.636 -6.896 -15.489 1.00 96.50 107 ASP A C 1
ATOM 827 O O . ASP A 1 107 ? 4.275 -7.168 -14.344 1.00 96.50 107 ASP A O 1
ATOM 831 N N . GLY A 1 108 ? 5.649 -6.062 -15.736 1.00 97.56 108 GLY A N 1
ATOM 832 C CA . GLY A 1 108 ? 6.378 -5.357 -14.690 1.00 97.56 108 GLY A CA 1
ATOM 833 C C . GLY A 1 108 ? 5.439 -4.555 -13.798 1.00 97.56 108 GLY A C 1
ATOM 834 O O . GLY A 1 108 ? 5.498 -4.682 -12.580 1.00 97.56 108 GLY A O 1
ATOM 835 N N . HIS A 1 109 ? 4.516 -3.792 -14.391 1.00 97.50 109 HIS A N 1
ATOM 836 C CA . HIS A 1 109 ? 3.536 -2.995 -13.651 1.00 97.50 109 HIS A CA 1
ATOM 837 C C . HIS A 1 109 ? 2.712 -3.828 -12.674 1.00 97.50 109 HIS A C 1
ATOM 839 O O . HIS A 1 109 ? 2.555 -3.434 -11.521 1.00 97.50 109 HIS A O 1
ATOM 845 N N . GLU A 1 110 ? 2.209 -4.987 -13.088 1.00 97.31 110 GLU A N 1
ATOM 846 C CA . GLU A 1 110 ? 1.488 -5.867 -12.165 1.00 97.31 110 GLU A CA 1
ATOM 847 C C . GLU A 1 110 ? 2.370 -6.395 -11.036 1.00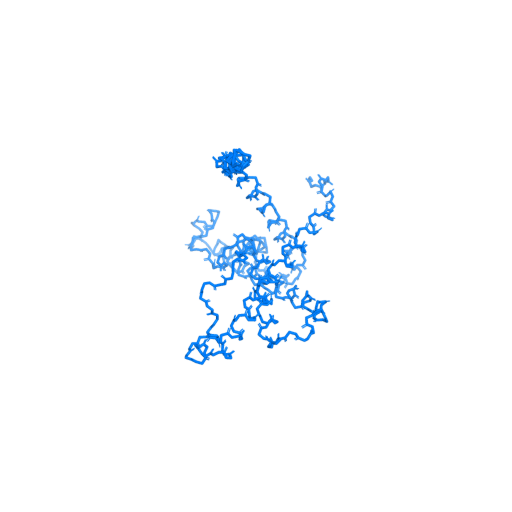 97.31 110 GLU A C 1
ATOM 849 O O . GLU A 1 110 ? 1.930 -6.425 -9.889 1.00 97.31 110 GLU A O 1
ATOM 854 N N . HIS A 1 111 ? 3.621 -6.752 -11.321 1.00 97.88 111 HIS A N 1
ATOM 855 C CA . HIS A 1 111 ? 4.545 -7.213 -10.285 1.00 97.88 111 HIS A CA 1
ATOM 856 C C . HIS A 1 111 ? 4.881 -6.106 -9.282 1.00 97.88 111 HIS A C 1
ATOM 858 O O . HIS A 1 111 ? 4.955 -6.374 -8.087 1.00 97.88 111 HIS A O 1
ATOM 864 N N . GLY A 1 112 ? 5.006 -4.859 -9.738 1.00 97.88 112 GLY A N 1
ATOM 865 C CA . GLY A 1 112 ? 5.179 -3.705 -8.855 1.00 97.88 112 GLY A CA 1
ATOM 866 C C . GLY A 1 112 ? 3.984 -3.479 -7.930 1.00 97.88 112 GLY A C 1
ATOM 867 O O . GLY A 1 112 ? 4.159 -3.217 -6.741 1.00 97.88 112 GLY A O 1
ATOM 868 N N . VAL A 1 113 ? 2.767 -3.635 -8.461 1.00 97.56 113 VAL A N 1
ATOM 869 C CA . VAL A 1 113 ? 1.513 -3.570 -7.689 1.00 97.56 113 VAL A CA 1
ATOM 870 C C . VAL A 1 113 ? 1.449 -4.685 -6.645 1.00 97.56 113 VAL A C 1
ATOM 872 O O . VAL A 1 113 ? 1.057 -4.440 -5.507 1.00 97.56 113 VAL A O 1
ATOM 875 N N . LEU A 1 114 ? 1.840 -5.907 -7.006 1.00 97.19 114 LEU A N 1
ATOM 876 C CA . LEU A 1 114 ? 1.877 -7.029 -6.068 1.00 97.19 114 LEU A CA 1
ATOM 877 C C . LEU A 1 114 ? 2.937 -6.822 -4.984 1.00 97.19 114 LEU A C 1
ATOM 879 O O . LEU A 1 114 ? 2.654 -7.065 -3.815 1.00 97.19 114 LEU A O 1
ATOM 883 N N . ALA A 1 115 ? 4.119 -6.324 -5.350 1.00 96.81 115 ALA A N 1
ATOM 884 C CA . ALA A 1 115 ? 5.217 -6.108 -4.415 1.00 96.81 115 ALA A CA 1
ATOM 885 C C . ALA A 1 115 ? 4.823 -5.170 -3.267 1.00 96.81 115 ALA A C 1
ATOM 887 O O . ALA A 1 115 ? 4.999 -5.531 -2.106 1.00 96.81 115 ALA A O 1
ATOM 888 N N . ILE A 1 116 ? 4.220 -4.015 -3.571 1.00 95.56 116 ILE A N 1
ATOM 889 C CA . ILE A 1 116 ? 3.758 -3.091 -2.525 1.00 95.56 116 ILE A CA 1
ATOM 890 C C . ILE A 1 116 ? 2.605 -3.674 -1.702 1.00 95.56 116 ILE A C 1
ATOM 892 O O . ILE A 1 116 ? 2.573 -3.479 -0.493 1.00 95.56 116 ILE A O 1
ATOM 896 N N . ILE A 1 117 ? 1.684 -4.430 -2.312 1.00 95.38 117 ILE A N 1
ATOM 897 C CA . ILE A 1 117 ? 0.601 -5.094 -1.571 1.00 95.38 117 ILE A CA 1
ATOM 898 C C . ILE A 1 117 ? 1.173 -6.092 -0.557 1.00 95.38 117 ILE A C 1
ATOM 900 O O . ILE A 1 117 ? 0.780 -6.066 0.608 1.00 95.38 117 ILE A O 1
ATOM 904 N N . GLU A 1 118 ? 2.097 -6.960 -0.966 1.00 95.44 118 GLU A N 1
ATOM 905 C CA . GLU A 1 118 ? 2.664 -7.951 -0.047 1.00 95.44 118 GLU A CA 1
ATOM 906 C C . GLU A 1 118 ? 3.561 -7.297 1.011 1.00 95.44 118 GLU A C 1
ATOM 908 O O . GLU A 1 118 ? 3.449 -7.630 2.189 1.00 95.44 118 GLU A O 1
ATOM 913 N N . GLN A 1 119 ? 4.365 -6.296 0.638 1.00 94.19 119 GLN A N 1
ATOM 914 C CA . GLN A 1 119 ? 5.160 -5.525 1.597 1.00 94.19 119 GLN A CA 1
ATOM 915 C C . GLN A 1 119 ? 4.270 -4.847 2.650 1.00 94.19 119 GLN A C 1
ATOM 917 O O . GLN A 1 119 ? 4.518 -4.974 3.847 1.00 94.19 119 GLN A O 1
ATOM 922 N N . SER A 1 120 ? 3.200 -4.171 2.224 1.00 94.00 120 SER A N 1
ATOM 923 C CA . SER A 1 120 ? 2.254 -3.504 3.122 1.00 94.00 120 SER A CA 1
ATOM 924 C C . SER A 1 120 ? 1.547 -4.474 4.071 1.00 94.00 120 SER A C 1
ATOM 926 O O . SER A 1 120 ? 1.232 -4.087 5.196 1.00 94.00 120 SER A O 1
ATOM 928 N N . ARG A 1 121 ? 1.275 -5.715 3.642 1.00 94.94 121 ARG A N 1
ATOM 929 C CA . ARG A 1 121 ? 0.694 -6.753 4.509 1.00 94.94 121 ARG A CA 1
ATOM 930 C C . ARG A 1 121 ? 1.685 -7.235 5.554 1.00 94.94 121 ARG A C 1
ATOM 932 O O . ARG A 1 121 ? 1.330 -7.270 6.725 1.00 94.94 121 ARG A O 1
ATOM 939 N N . LEU A 1 122 ? 2.910 -7.552 5.138 1.00 95.44 122 LEU A N 1
ATOM 940 C CA . LEU A 1 122 ? 3.962 -8.006 6.046 1.00 95.44 122 LEU A CA 1
ATOM 941 C C . LEU A 1 122 ? 4.265 -6.955 7.117 1.00 95.44 122 LEU A C 1
ATOM 943 O O . LEU A 1 122 ? 4.359 -7.291 8.291 1.00 95.44 122 LEU A O 1
ATOM 947 N N . LEU A 1 123 ? 4.347 -5.677 6.735 1.00 94.50 123 LEU A N 1
ATOM 948 C CA . LEU A 1 123 ? 4.541 -4.586 7.694 1.00 94.50 123 LEU A CA 1
ATOM 949 C C . LEU A 1 123 ? 3.381 -4.477 8.689 1.00 94.50 123 LEU A C 1
ATOM 951 O O . LEU A 1 123 ? 3.619 -4.308 9.879 1.00 94.50 123 LEU A O 1
ATOM 955 N N . ALA A 1 124 ? 2.137 -4.628 8.225 1.00 96.19 124 ALA A N 1
ATOM 956 C CA . ALA A 1 124 ? 0.987 -4.642 9.122 1.00 96.19 124 ALA A CA 1
ATOM 957 C C . ALA A 1 124 ? 1.058 -5.813 10.118 1.00 96.19 124 ALA A C 1
ATOM 959 O O . ALA A 1 124 ? 0.724 -5.633 11.287 1.00 96.19 124 ALA A O 1
ATOM 960 N N . GLU A 1 125 ? 1.497 -6.996 9.669 1.00 97.25 125 GLU A N 1
ATOM 961 C CA . GLU A 1 125 ? 1.596 -8.193 10.516 1.00 97.25 125 GLU A CA 1
ATOM 962 C C . GLU A 1 125 ? 2.673 -8.011 11.582 1.00 97.25 125 GLU A C 1
ATOM 964 O O . GLU A 1 125 ? 2.392 -8.210 12.760 1.00 97.25 125 GLU A O 1
ATOM 969 N N . LEU A 1 126 ? 3.861 -7.552 11.182 1.00 96.75 126 LEU A N 1
ATOM 970 C CA . LEU A 1 126 ? 4.969 -7.276 12.096 1.00 96.75 126 LEU A CA 1
ATOM 971 C C . LEU A 1 126 ? 4.614 -6.182 13.113 1.00 96.75 126 LEU A C 1
ATOM 973 O O . LEU A 1 126 ? 4.860 -6.354 14.303 1.00 96.75 126 LEU A O 1
ATOM 977 N N . SER A 1 127 ? 3.982 -5.092 12.665 1.00 96.75 127 SER A N 1
ATOM 978 C CA . SER A 1 127 ? 3.558 -3.997 13.548 1.00 96.75 127 SER A CA 1
ATOM 979 C C . SER A 1 127 ? 2.484 -4.455 14.546 1.00 96.75 127 SER A C 1
ATOM 981 O O . SER A 1 127 ? 2.511 -4.085 15.724 1.00 96.75 127 SER A O 1
ATOM 983 N N . TRP A 1 128 ? 1.562 -5.333 14.127 1.00 97.44 128 TRP A N 1
ATOM 984 C CA . TRP A 1 128 ? 0.634 -5.983 15.054 1.00 97.44 128 TRP A CA 1
ATOM 985 C C . TRP A 1 128 ? 1.370 -6.852 16.078 1.00 97.44 128 TRP A C 1
ATOM 987 O O . TRP A 1 128 ? 1.115 -6.711 17.268 1.00 97.44 128 TRP A O 1
ATOM 997 N N . GLU A 1 129 ? 2.269 -7.735 15.637 1.00 97.31 129 GLU A N 1
ATOM 998 C CA . GLU A 1 129 ? 3.014 -8.640 16.523 1.00 97.31 129 GLU A CA 1
ATOM 999 C C . GLU A 1 129 ? 3.840 -7.880 17.570 1.00 97.31 129 GLU A C 1
ATOM 1001 O O . GLU A 1 129 ? 3.901 -8.299 18.724 1.00 97.31 129 GLU A O 1
ATOM 1006 N N . GLU A 1 130 ? 4.416 -6.732 17.207 1.00 96.50 130 GLU A N 1
ATOM 1007 C CA . GLU A 1 130 ? 5.140 -5.866 18.143 1.00 96.50 130 GLU A CA 1
ATOM 1008 C C . GLU A 1 130 ? 4.214 -5.181 19.165 1.00 96.50 130 GLU A C 1
ATOM 1010 O O . GLU A 1 130 ? 4.631 -4.878 20.285 1.00 96.50 130 GLU A O 1
ATOM 1015 N N . SER A 1 131 ? 2.951 -4.939 18.803 1.00 95.81 131 SER A N 1
ATOM 1016 C CA . SER A 1 131 ? 2.010 -4.155 19.609 1.00 95.81 131 SER A CA 1
ATOM 1017 C C . SER A 1 131 ? 0.906 -4.960 20.303 1.00 95.81 131 SER A C 1
ATOM 1019 O O . SER A 1 131 ? 0.178 -4.388 21.116 1.00 95.81 131 SER A O 1
ATOM 1021 N N . GLU A 1 132 ? 0.786 -6.264 20.039 1.00 96.44 132 GLU A N 1
ATOM 1022 C CA . GLU A 1 132 ? -0.326 -7.113 20.494 1.00 96.44 132 GLU A CA 1
ATOM 1023 C C . GLU A 1 132 ? -0.527 -7.082 22.015 1.00 96.44 132 GLU A C 1
ATOM 1025 O O . GLU A 1 132 ? -1.650 -6.859 22.474 1.00 96.44 132 GLU A O 1
ATOM 1030 N N . ASP A 1 133 ? 0.554 -7.195 22.791 1.00 96.50 133 ASP A N 1
ATOM 1031 C CA . ASP A 1 133 ? 0.510 -7.206 24.262 1.00 96.50 133 ASP A CA 1
ATOM 1032 C C . ASP A 1 133 ? -0.103 -5.918 24.852 1.00 96.50 133 ASP A C 1
ATOM 1034 O O . ASP A 1 133 ? -0.651 -5.919 25.957 1.00 96.50 133 ASP A O 1
ATOM 1038 N N . MET A 1 134 ? -0.059 -4.793 24.124 1.00 96.81 134 MET A N 1
ATOM 1039 C CA . MET A 1 134 ? -0.669 -3.532 24.571 1.00 96.81 134 MET A CA 1
ATOM 1040 C C . MET A 1 134 ? -2.199 -3.541 24.483 1.00 96.81 134 MET A C 1
ATOM 1042 O O . MET A 1 134 ? -2.860 -2.684 25.076 1.00 96.81 134 MET A O 1
ATOM 1046 N N . PHE A 1 135 ? -2.766 -4.481 23.730 1.00 95.44 135 PHE A N 1
ATOM 1047 C CA . PHE A 1 135 ? -4.197 -4.583 23.452 1.00 95.44 135 PHE A CA 1
ATOM 1048 C C . PHE A 1 135 ? -4.884 -5.689 24.260 1.00 95.44 135 PHE A C 1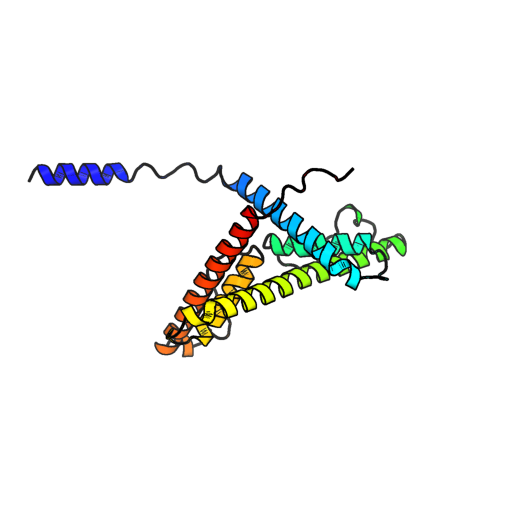
ATOM 1050 O O . PHE A 1 135 ? -6.066 -5.991 24.042 1.00 95.44 135 PHE A O 1
ATOM 1057 N N . ASP A 1 136 ? -4.176 -6.253 25.237 1.00 94.69 136 ASP A N 1
ATOM 1058 C CA . ASP A 1 136 ? -4.718 -7.244 26.150 1.00 94.69 136 ASP A CA 1
ATOM 1059 C C . ASP A 1 136 ? -5.966 -6.732 26.881 1.00 94.69 136 ASP A C 1
ATOM 1061 O O . ASP A 1 136 ? -6.038 -5.621 27.413 1.00 94.69 136 ASP A O 1
ATOM 1065 N N . GLY A 1 137 ? -6.999 -7.575 26.901 1.00 95.44 137 GLY A N 1
ATOM 1066 C CA . GLY A 1 137 ? -8.278 -7.267 27.540 1.00 95.44 137 GLY A CA 1
ATOM 1067 C C . GLY A 1 137 ? -9.257 -6.448 26.692 1.00 95.44 137 GLY A C 1
ATOM 1068 O O . GLY A 1 137 ? -10.381 -6.220 27.150 1.00 95.44 137 GLY A O 1
ATOM 1069 N N . ILE A 1 138 ? -8.910 -6.059 25.456 1.00 95.38 138 ILE A N 1
ATOM 1070 C CA . ILE A 1 138 ? -9.883 -5.460 24.531 1.00 95.38 138 ILE A CA 1
ATOM 1071 C C . ILE A 1 138 ? -10.986 -6.486 24.195 1.00 95.38 138 ILE A C 1
ATOM 1073 O O . ILE A 1 138 ? -10.700 -7.587 23.708 1.00 95.38 138 ILE A O 1
ATOM 1077 N N . PRO A 1 139 ? -12.277 -6.152 24.399 1.00 95.44 139 PRO A N 1
ATOM 1078 C CA . PRO A 1 139 ? -13.374 -7.008 23.967 1.00 95.44 139 PRO A CA 1
ATOM 1079 C C . PRO A 1 139 ? -13.342 -7.208 22.453 1.00 95.44 139 PRO A C 1
ATOM 1081 O O . PRO A 1 139 ? -13.231 -6.241 21.704 1.00 95.44 139 PRO A O 1
ATOM 1084 N N . HIS A 1 140 ? -13.530 -8.450 22.001 1.00 95.88 140 HIS A N 1
ATOM 1085 C CA . HIS A 1 140 ? -13.485 -8.805 20.579 1.00 95.88 140 HIS A CA 1
ATOM 1086 C C . HIS A 1 140 ? -12.124 -8.521 19.914 1.00 95.88 140 HIS A C 1
ATOM 1088 O O . HIS A 1 140 ? -12.076 -8.042 18.784 1.00 95.88 140 HIS A O 1
ATOM 1094 N N . LEU A 1 141 ? -11.018 -8.852 20.594 1.00 96.38 141 LEU A N 1
ATOM 1095 C CA . LEU A 1 141 ? -9.644 -8.645 20.113 1.00 96.38 141 LEU A CA 1
ATOM 1096 C C . LEU A 1 141 ? -9.407 -9.105 18.662 1.00 96.38 141 LEU A C 1
ATOM 1098 O O . LEU A 1 141 ? -8.711 -8.431 17.915 1.00 96.38 141 LEU A O 1
ATOM 1102 N N . SER A 1 142 ? -10.034 -10.195 18.212 1.00 96.69 142 SER A N 1
ATOM 1103 C CA . SER A 1 142 ? -9.919 -10.647 16.817 1.00 96.69 142 SER A CA 1
ATOM 1104 C C . SER A 1 142 ? -10.516 -9.665 15.797 1.00 96.69 142 SER A C 1
ATOM 1106 O O . SER A 1 142 ? -9.971 -9.517 14.703 1.00 96.69 142 SER A O 1
ATOM 1108 N N . ASP A 1 143 ? -11.610 -8.979 16.144 1.00 97.31 143 ASP A N 1
ATOM 1109 C CA . ASP A 1 143 ? -12.193 -7.914 15.324 1.00 97.31 143 ASP A CA 1
ATOM 1110 C C . ASP A 1 143 ? -11.318 -6.651 15.375 1.00 97.31 143 ASP A C 1
ATOM 1112 O O . ASP A 1 143 ? -11.140 -6.001 14.346 1.00 97.31 143 ASP A O 1
ATOM 1116 N N . PHE A 1 144 ? -10.721 -6.343 16.538 1.00 97.50 144 PHE A N 1
ATOM 1117 C CA . PHE A 1 144 ? -9.767 -5.236 16.692 1.00 97.50 144 PHE A CA 1
ATOM 1118 C C . PHE A 1 144 ? -8.533 -5.452 15.817 1.00 97.50 144 PHE A C 1
ATOM 1120 O O . PHE A 1 144 ? -8.220 -4.600 14.992 1.00 97.50 144 PHE A O 1
ATOM 1127 N N . ARG A 1 145 ? -7.889 -6.622 15.937 1.00 97.25 145 ARG A N 1
ATOM 1128 C CA . ARG A 1 145 ? -6.739 -7.039 15.127 1.00 97.25 145 ARG A CA 1
ATOM 1129 C C . ARG A 1 145 ? -7.042 -6.909 13.646 1.00 97.25 145 ARG A C 1
ATOM 1131 O O . ARG A 1 145 ? -6.271 -6.310 12.913 1.00 97.25 145 ARG A O 1
ATOM 1138 N N . ARG A 1 146 ? -8.185 -7.428 13.189 1.00 96.94 146 ARG A N 1
ATOM 1139 C CA . ARG A 1 146 ? -8.575 -7.312 11.777 1.00 96.94 146 ARG A CA 1
ATOM 1140 C C . ARG A 1 146 ? -8.680 -5.850 11.341 1.00 96.94 146 ARG A C 1
ATOM 1142 O O . ARG A 1 146 ? -8.122 -5.488 10.313 1.00 96.94 146 ARG A O 1
ATOM 1149 N N . GLY A 1 147 ? -9.355 -5.025 12.141 1.00 97.06 147 GLY A N 1
ATOM 1150 C CA . GLY A 1 147 ? -9.432 -3.588 11.908 1.00 97.06 147 GLY A CA 1
ATOM 1151 C C . GLY A 1 147 ? -8.050 -2.960 11.795 1.00 97.06 147 GLY A C 1
ATOM 1152 O O . GLY A 1 147 ? -7.772 -2.301 10.801 1.00 97.06 147 GLY A O 1
ATOM 1153 N N . TYR A 1 148 ? -7.184 -3.217 12.775 1.00 97.56 148 TYR A N 1
ATOM 1154 C CA . TYR A 1 148 ? -5.806 -2.733 12.831 1.00 97.56 148 TYR A CA 1
ATOM 1155 C C . TYR A 1 148 ? -5.037 -3.066 11.558 1.00 97.56 148 TYR A C 1
ATOM 1157 O O . TYR A 1 148 ? -4.525 -2.164 10.899 1.00 97.56 148 TYR A O 1
ATOM 1165 N N . MET A 1 149 ? -5.044 -4.339 11.167 1.00 97.25 149 MET A N 1
ATOM 1166 C CA . MET A 1 149 ? -4.395 -4.818 9.951 1.00 97.25 149 MET A CA 1
ATOM 1167 C C . MET A 1 149 ? -4.894 -4.068 8.710 1.00 97.25 149 MET A C 1
ATOM 1169 O O . MET A 1 149 ? -4.088 -3.576 7.924 1.00 97.25 149 MET A O 1
ATOM 1173 N N . ASP A 1 150 ? -6.213 -3.916 8.560 1.00 95.94 150 ASP A N 1
ATOM 1174 C CA . ASP A 1 150 ? -6.816 -3.218 7.419 1.00 95.94 150 ASP A CA 1
ATOM 1175 C C . ASP A 1 150 ? -6.478 -1.718 7.405 1.00 95.94 150 ASP A C 1
ATOM 1177 O O . ASP A 1 150 ? -6.204 -1.146 6.345 1.00 95.94 150 ASP A O 1
ATOM 1181 N N . GLY A 1 151 ? -6.483 -1.071 8.573 1.00 96.12 151 GLY A N 1
ATOM 1182 C CA . GLY A 1 151 ? -6.146 0.343 8.728 1.00 96.12 151 GLY A CA 1
ATOM 1183 C C . GLY A 1 151 ? -4.682 0.630 8.414 1.00 96.12 151 GLY A C 1
ATOM 1184 O O . GLY A 1 151 ? -4.380 1.556 7.652 1.00 96.12 151 GLY A O 1
ATOM 1185 N N . PHE A 1 152 ? -3.786 -0.208 8.935 1.00 96.25 152 PHE A N 1
ATOM 1186 C CA . PHE A 1 152 ? -2.353 -0.128 8.677 1.00 96.25 152 PHE A CA 1
ATOM 1187 C C . PHE A 1 152 ? -2.067 -0.352 7.191 1.00 96.25 152 PHE A C 1
ATOM 1189 O O . PHE A 1 152 ? -1.468 0.497 6.531 1.00 96.25 152 PHE A O 1
ATOM 1196 N N . PHE A 1 153 ? -2.563 -1.463 6.637 1.00 95.00 153 PHE A N 1
ATOM 1197 C CA . PHE A 1 153 ? -2.365 -1.848 5.242 1.00 95.00 153 PHE A CA 1
ATOM 1198 C C . PHE A 1 153 ? -2.828 -0.761 4.263 1.00 95.00 153 PHE A C 1
ATOM 1200 O O . PHE A 1 153 ? -2.118 -0.414 3.320 1.00 95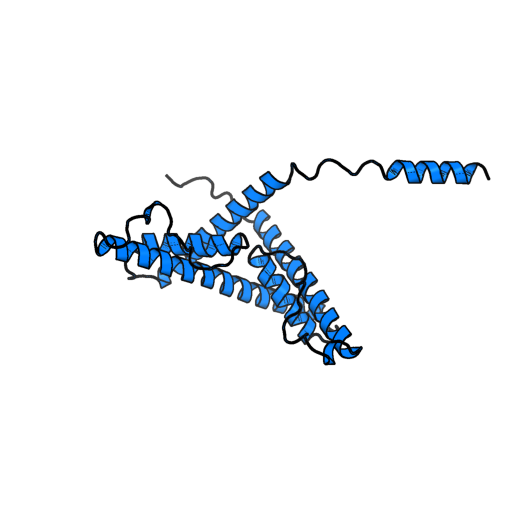.00 153 PHE A O 1
ATOM 1207 N N . ARG A 1 154 ? -4.016 -0.178 4.472 1.00 93.69 154 ARG A N 1
ATOM 1208 C CA . ARG A 1 154 ? -4.514 0.886 3.584 1.00 93.69 154 ARG A CA 1
ATOM 1209 C C . ARG A 1 154 ? -3.664 2.147 3.671 1.00 93.69 154 ARG A C 1
ATOM 1211 O O . ARG A 1 154 ? -3.387 2.750 2.635 1.00 93.69 154 ARG A O 1
ATOM 1218 N N . THR A 1 155 ? -3.246 2.519 4.874 1.00 92.88 155 THR A N 1
ATOM 1219 C CA . THR A 1 155 ? -2.437 3.719 5.093 1.00 92.88 155 THR A CA 1
ATOM 1220 C C . THR A 1 155 ? -1.032 3.565 4.510 1.00 92.88 155 THR A C 1
ATOM 1222 O O . THR A 1 155 ? -0.540 4.492 3.869 1.00 92.88 155 THR A O 1
ATOM 1225 N N . SER A 1 156 ? -0.411 2.386 4.632 1.00 91.75 156 SER A N 1
ATOM 1226 C CA . SER A 1 156 ? 0.922 2.128 4.068 1.00 91.75 156 SER A CA 1
ATOM 1227 C C . SER A 1 156 ? 0.947 2.148 2.537 1.00 91.75 156 SER A C 1
ATOM 1229 O O . SER A 1 156 ? 1.943 2.557 1.943 1.00 91.75 156 SER A O 1
ATOM 1231 N N . MET A 1 157 ? -0.180 1.828 1.896 1.00 89.69 157 MET A N 1
ATOM 1232 C CA . MET A 1 157 ? -0.397 2.024 0.458 1.00 89.69 157 MET A CA 1
ATOM 1233 C C . MET A 1 157 ? -0.777 3.471 0.078 1.00 89.69 157 MET A C 1
ATOM 1235 O O . MET A 1 157 ? -1.297 3.698 -1.007 1.00 89.69 157 MET A O 1
ATOM 1239 N N . GLY A 1 158 ? -0.623 4.457 0.964 1.00 85.12 158 GLY A N 1
ATOM 1240 C CA . GLY A 1 158 ? -0.955 5.856 0.666 1.00 85.12 158 GLY A CA 1
ATOM 1241 C C . GLY A 1 158 ? -2.450 6.125 0.453 1.00 85.12 158 GLY A C 1
ATOM 1242 O O . GLY A 1 158 ? -2.821 7.127 -0.158 1.00 85.12 158 GLY A O 1
ATOM 1243 N N . ARG A 1 159 ? -3.337 5.242 0.932 1.00 84.19 159 ARG A N 1
ATOM 1244 C CA . ARG A 1 159 ? -4.788 5.480 0.911 1.00 84.19 159 ARG A CA 1
ATOM 1245 C C . ARG A 1 159 ? -5.235 6.226 2.164 1.00 84.19 159 ARG A C 1
ATOM 1247 O O . ARG A 1 159 ? -4.534 6.273 3.168 1.00 84.19 159 ARG A O 1
ATOM 1254 N N . SER A 1 160 ? -6.446 6.784 2.094 1.00 79.81 160 SER A N 1
ATOM 1255 C CA . SER A 1 160 ? -7.061 7.497 3.215 1.00 79.81 160 SER A CA 1
ATOM 1256 C C . SER A 1 160 ? -7.097 6.645 4.489 1.00 79.81 160 SER A C 1
ATOM 1258 O O . SER A 1 160 ? -7.519 5.486 4.475 1.00 79.81 160 SER A O 1
ATOM 1260 N N . ASP A 1 161 ? -6.719 7.288 5.588 1.00 81.00 161 ASP A N 1
ATOM 1261 C CA . ASP A 1 161 ? -6.796 6.810 6.967 1.00 81.00 161 ASP A CA 1
ATOM 1262 C C . ASP A 1 161 ? -8.218 6.841 7.537 1.00 81.00 161 ASP A C 1
ATOM 1264 O O . ASP A 1 161 ? -8.459 6.370 8.649 1.00 81.00 161 ASP A O 1
ATOM 1268 N N . ALA A 1 162 ? -9.182 7.382 6.788 1.00 84.19 162 ALA A N 1
ATOM 1269 C CA . ALA A 1 162 ? -10.571 7.354 7.193 1.00 84.19 162 ALA A CA 1
ATOM 1270 C C . ALA A 1 162 ? -11.068 5.896 7.255 1.00 84.19 162 ALA A C 1
ATOM 1272 O O . ALA A 1 162 ? -10.818 5.114 6.324 1.00 84.19 162 ALA A O 1
ATOM 1273 N N . PRO A 1 163 ? -11.806 5.522 8.319 1.00 82.75 163 PRO A N 1
ATOM 1274 C CA . PRO A 1 163 ? -12.496 4.244 8.375 1.00 82.75 163 PRO A CA 1
ATOM 1275 C C . PRO A 1 163 ? -13.352 4.034 7.125 1.00 82.75 163 PRO A C 1
ATOM 1277 O O . PRO A 1 163 ? -13.926 4.997 6.605 1.00 82.75 163 PRO A O 1
ATOM 1280 N N . PRO A 1 164 ? -13.472 2.793 6.631 1.00 84.06 164 PRO A N 1
ATOM 1281 C CA . PRO A 1 164 ? -14.280 2.532 5.456 1.00 84.06 164 PRO A CA 1
ATOM 1282 C C . PRO A 1 164 ? -15.744 2.900 5.738 1.00 84.06 164 PRO A C 1
ATOM 1284 O O . PRO A 1 164 ? -16.323 2.481 6.742 1.00 84.06 164 PRO A O 1
ATOM 1287 N N . GLU A 1 165 ? -16.341 3.689 4.841 1.00 86.25 165 GLU A N 1
ATOM 1288 C CA . GLU A 1 165 ? -17.756 4.080 4.926 1.00 86.25 165 GLU A CA 1
ATOM 1289 C C . GLU A 1 165 ? -18.664 2.843 4.877 1.00 86.25 165 GLU A C 1
ATOM 1291 O O . GLU A 1 165 ? -19.617 2.710 5.648 1.00 86.25 165 GLU A O 1
ATOM 1296 N N . VAL A 1 166 ? -18.302 1.892 4.013 1.00 88.94 166 VAL A N 1
ATOM 1297 C CA . VAL A 1 166 ? -18.926 0.575 3.914 1.00 88.94 166 VAL A CA 1
ATOM 1298 C C . VAL A 1 166 ? -18.050 -0.434 4.644 1.00 88.94 166 VAL A C 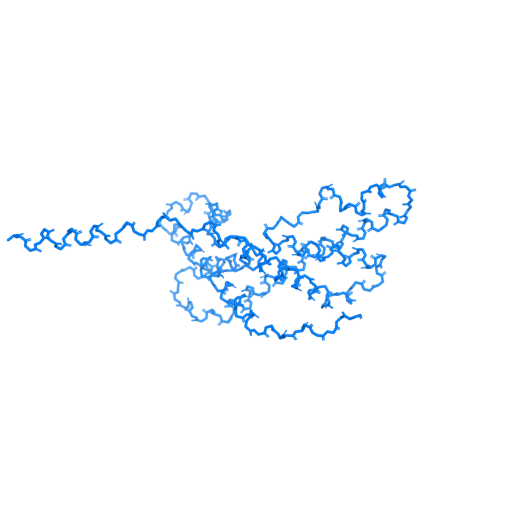1
ATOM 1300 O O . VAL A 1 166 ? -16.916 -0.688 4.245 1.00 88.94 166 VAL A O 1
ATOM 1303 N N . MET A 1 167 ? -18.581 -1.015 5.717 1.00 91.31 167 MET A N 1
ATOM 1304 C CA . MET A 1 167 ? -17.884 -2.057 6.472 1.00 91.31 167 MET A CA 1
ATOM 1305 C C . MET A 1 167 ? -17.611 -3.295 5.598 1.00 91.31 167 MET A C 1
ATOM 1307 O O . MET A 1 167 ? -18.397 -3.565 4.683 1.00 91.31 167 MET A O 1
ATOM 1311 N N . PRO A 1 168 ? -16.564 -4.088 5.903 1.00 92.81 168 PRO A N 1
ATOM 1312 C CA . PRO A 1 168 ? -16.364 -5.385 5.262 1.00 92.81 168 PRO A CA 1
ATOM 1313 C C . PRO A 1 168 ? -17.623 -6.255 5.340 1.00 92.81 168 PRO A C 1
ATOM 1315 O O . PRO A 1 168 ? -18.412 -6.147 6.286 1.00 92.81 168 PRO A O 1
ATOM 1318 N N . GLY A 1 169 ? -17.815 -7.128 4.347 1.00 91.19 169 GLY A N 1
ATOM 1319 C CA . GLY A 1 169 ? -19.014 -7.964 4.234 1.00 91.19 169 GLY A CA 1
ATOM 1320 C C . GLY A 1 169 ? -19.270 -8.825 5.475 1.00 91.19 169 GLY A C 1
ATOM 1321 O O . GLY A 1 169 ? -20.419 -9.105 5.809 1.00 91.19 169 GLY A O 1
ATOM 1322 N N . GLU A 1 170 ? -18.228 -9.175 6.223 1.00 90.88 170 GLU A N 1
ATOM 1323 C CA . GLU A 1 170 ? -18.315 -9.927 7.474 1.00 90.88 170 GLU A CA 1
ATOM 1324 C C . GLU A 1 170 ? -18.965 -9.149 8.616 1.00 90.88 170 GLU A C 1
ATOM 1326 O O . GLU A 1 170 ? -19.479 -9.780 9.532 1.00 90.88 170 GLU A O 1
ATOM 1331 N N . TYR A 1 171 ? -18.977 -7.815 8.550 1.00 91.31 171 TYR A N 1
ATOM 1332 C CA . TYR A 1 171 ? -19.690 -6.920 9.469 1.00 91.31 171 TYR A CA 1
ATOM 1333 C C . TYR A 1 171 ? -21.018 -6.428 8.879 1.00 91.31 171 TYR A C 1
ATOM 1335 O O . TYR A 1 171 ? -21.627 -5.486 9.391 1.00 91.31 171 TYR A O 1
ATOM 1343 N N . SER A 1 172 ? -21.469 -7.051 7.787 1.00 87.06 172 SER A N 1
ATOM 1344 C CA . SER A 1 172 ? -22.748 -6.756 7.154 1.00 87.06 172 SER A CA 1
ATOM 1345 C C . SER A 1 172 ? -23.845 -7.729 7.611 1.00 87.06 172 SER A C 1
ATOM 1347 O O . SER A 1 172 ? -23.594 -8.864 8.029 1.00 87.06 172 SER A O 1
ATOM 1349 N N . GLY A 1 173 ? -25.097 -7.270 7.554 1.00 90.00 173 GLY A N 1
ATOM 1350 C CA . GLY A 1 173 ? -26.287 -8.076 7.834 1.00 90.00 173 GLY A CA 1
ATOM 1351 C C . GLY A 1 173 ? -26.912 -7.866 9.217 1.00 90.00 173 GLY A C 1
ATOM 1352 O O . GLY A 1 173 ? -26.337 -7.255 10.116 1.00 90.00 173 GLY A O 1
ATOM 1353 N N . ARG A 1 174 ? -28.121 -8.421 9.389 1.00 89.06 174 ARG A N 1
ATOM 1354 C CA . ARG A 1 174 ? -28.999 -8.185 10.555 1.00 89.06 174 ARG A CA 1
ATOM 1355 C C . ARG A 1 174 ? -28.358 -8.504 11.909 1.00 89.06 174 ARG A C 1
ATOM 1357 O O . ARG A 1 174 ? -28.677 -7.877 12.912 1.00 89.06 174 ARG A O 1
ATOM 1364 N N . GLN A 1 175 ? -27.420 -9.447 11.953 1.00 86.19 175 GLN A N 1
ATOM 1365 C CA . GLN A 1 175 ? -26.691 -9.787 13.179 1.00 86.19 175 GLN A CA 1
ATOM 1366 C C . GLN A 1 175 ? -25.861 -8.612 13.732 1.00 86.19 175 GLN A C 1
ATOM 1368 O O . GLN A 1 175 ? -25.716 -8.493 14.950 1.00 86.19 175 GLN A O 1
ATOM 1373 N N . PHE A 1 176 ? -25.416 -7.690 12.870 1.00 89.50 176 PHE A N 1
ATOM 1374 C CA . PHE A 1 176 ? -24.686 -6.473 13.240 1.00 89.50 176 PHE A CA 1
ATOM 1375 C C . PHE A 1 176 ? -25.590 -5.288 13.607 1.00 89.50 176 PHE A C 1
ATOM 1377 O O . PHE A 1 176 ? -25.098 -4.254 14.047 1.00 89.50 176 PHE A O 1
ATOM 1384 N N . GLU A 1 177 ? -26.915 -5.445 13.520 1.00 90.19 177 GLU A N 1
ATOM 1385 C CA . GLU A 1 177 ? -27.886 -4.458 14.017 1.00 90.19 177 GLU A CA 1
ATOM 1386 C C . GLU A 1 177 ? -28.167 -4.629 15.522 1.00 90.19 177 GLU A C 1
ATOM 1388 O O . GLU A 1 177 ? -28.627 -3.695 16.192 1.00 90.19 177 GLU A O 1
ATOM 1393 N N . SER A 1 178 ? -27.847 -5.812 16.061 1.00 92.38 178 SER A N 1
ATOM 1394 C CA . SER A 1 178 ? -27.953 -6.153 17.483 1.00 92.38 178 SER A CA 1
ATOM 1395 C C . SER A 1 178 ? -26.863 -5.482 18.330 1.00 92.38 178 SER A C 1
ATOM 1397 O O . SER A 1 178 ? -25.827 -5.073 17.812 1.00 92.38 178 SER A O 1
ATOM 1399 N N . GLY A 1 179 ? -27.066 -5.393 19.651 1.00 94.56 179 GLY A N 1
ATOM 1400 C CA . GLY A 1 179 ? -26.073 -4.832 20.581 1.00 94.56 179 GLY A CA 1
ATOM 1401 C C . GLY A 1 179 ? -24.680 -5.477 20.467 1.00 94.56 179 GLY A C 1
ATOM 1402 O O . GLY A 1 179 ? -23.714 -4.753 20.224 1.00 94.56 179 GLY A O 1
ATOM 1403 N N . PRO A 1 180 ? -24.557 -6.817 20.559 1.00 94.88 180 PRO A N 1
ATOM 1404 C CA . PRO A 1 180 ? -23.273 -7.505 20.403 1.00 94.88 180 PRO A CA 1
ATOM 1405 C C . PRO A 1 180 ? -22.640 -7.305 19.023 1.00 94.88 180 PRO A C 1
ATOM 1407 O O . PRO A 1 180 ? -21.438 -7.085 18.911 1.00 94.88 180 PRO A O 1
ATOM 1410 N N . GLY A 1 181 ? -23.445 -7.338 17.960 1.00 94.06 181 GLY A N 1
ATOM 1411 C CA . GLY A 1 181 ? -22.947 -7.103 16.610 1.00 94.06 181 GLY A CA 1
ATOM 1412 C C . GLY A 1 181 ? -22.406 -5.681 16.422 1.00 94.06 181 GLY A C 1
ATOM 1413 O O . GLY A 1 181 ? -21.293 -5.503 15.930 1.00 94.06 181 GLY A O 1
ATOM 1414 N N . LYS A 1 182 ? -23.131 -4.665 16.908 1.00 94.75 182 LYS A N 1
ATOM 1415 C CA . LYS A 1 182 ? -22.662 -3.270 16.920 1.00 94.75 182 LYS A CA 1
ATOM 1416 C C . LYS A 1 182 ? -21.358 -3.104 17.698 1.00 94.75 182 LYS A C 1
ATOM 1418 O O . LYS A 1 182 ? -20.497 -2.351 17.253 1.00 94.75 182 LYS A O 1
ATOM 1423 N N . ALA A 1 183 ? -21.200 -3.811 18.820 1.00 95.81 183 ALA A N 1
ATOM 1424 C CA . ALA A 1 183 ? -19.967 -3.785 19.602 1.00 95.81 183 ALA A CA 1
ATOM 1425 C C . ALA A 1 183 ? -18.773 -4.309 18.788 1.00 95.81 183 ALA A C 1
ATOM 1427 O O . ALA A 1 183 ? -17.775 -3.608 18.677 1.00 95.81 183 ALA A O 1
ATOM 1428 N N . ARG A 1 184 ? -18.908 -5.461 18.118 1.00 96.25 184 ARG A N 1
ATOM 1429 C CA . ARG A 1 184 ? -17.863 -6.016 17.235 1.00 96.25 184 ARG A CA 1
ATOM 1430 C C . ARG A 1 184 ? -17.491 -5.080 16.084 1.00 96.25 184 ARG A C 1
ATOM 1432 O O . ARG A 1 184 ? -16.313 -4.851 15.828 1.00 96.25 184 ARG A O 1
ATOM 1439 N N . ALA A 1 185 ? -18.492 -4.507 15.412 1.00 95.06 185 ALA A N 1
ATOM 1440 C CA . ALA A 1 185 ? -18.266 -3.549 14.328 1.00 95.06 185 ALA A CA 1
ATOM 1441 C C . ALA A 1 185 ? -17.564 -2.272 14.821 1.00 95.06 185 ALA A C 1
ATOM 1443 O O . ALA A 1 185 ? -16.727 -1.716 14.111 1.00 95.06 185 ALA A O 1
ATOM 1444 N N . LYS A 1 186 ? -17.879 -1.815 16.041 1.00 95.12 186 LYS A N 1
ATOM 1445 C CA . LYS A 1 186 ? -17.164 -0.709 16.683 1.00 95.12 186 LYS A CA 1
ATOM 1446 C C . LYS A 1 186 ? -15.713 -1.096 16.979 1.00 95.12 186 LYS A C 1
ATOM 1448 O O . LYS A 1 186 ? -14.831 -0.352 16.575 1.00 95.12 186 LYS A O 1
ATOM 1453 N N . THR A 1 187 ? -15.470 -2.254 17.596 1.00 96.38 187 THR A N 1
ATOM 1454 C CA . THR A 1 187 ? -14.115 -2.743 17.892 1.00 96.38 187 THR A CA 1
ATOM 1455 C C . THR A 1 187 ? -13.249 -2.816 16.630 1.00 96.38 187 THR A C 1
ATOM 1457 O O . THR A 1 187 ? -12.102 -2.382 16.654 1.00 96.38 187 THR A O 1
ATOM 1460 N N . TYR A 1 188 ? -13.800 -3.288 15.507 1.00 96.75 188 TYR A N 1
ATOM 1461 C CA . TYR A 1 188 ? -13.105 -3.255 14.218 1.00 96.75 188 TYR A CA 1
ATOM 1462 C C . TYR A 1 188 ? -12.725 -1.828 13.794 1.00 96.75 188 TYR A C 1
ATOM 1464 O O . TYR A 1 188 ? -11.596 -1.585 13.381 1.00 96.75 188 TYR A O 1
ATOM 1472 N N . ARG A 1 189 ? -13.644 -0.857 13.895 1.00 95.69 189 ARG A N 1
ATOM 1473 C CA . ARG A 1 189 ? -13.346 0.540 13.527 1.00 95.69 189 ARG A CA 1
ATOM 1474 C C . ARG A 1 189 ? -12.294 1.163 14.436 1.00 95.69 189 ARG A C 1
ATOM 1476 O O . ARG A 1 189 ? -11.448 1.897 13.936 1.00 95.69 189 ARG A O 1
ATOM 1483 N N . ASP A 1 190 ? -12.356 0.865 15.731 1.00 95.94 190 ASP A N 1
ATOM 1484 C CA . ASP A 1 190 ? -11.359 1.311 16.702 1.00 95.94 190 ASP A CA 1
ATOM 1485 C C . ASP A 1 190 ? -9.979 0.750 16.305 1.00 95.94 190 ASP A C 1
ATOM 1487 O O . ASP A 1 190 ? -9.026 1.512 16.154 1.00 95.94 190 ASP A O 1
ATOM 1491 N N . GLY A 1 191 ? -9.898 -0.555 16.015 1.00 96.94 191 GLY A N 1
ATOM 1492 C CA . GLY A 1 191 ? -8.686 -1.195 15.499 1.00 96.94 191 GLY A CA 1
ATOM 1493 C C . GLY A 1 191 ? -8.171 -0.526 14.228 1.00 96.94 191 GLY A C 1
ATOM 1494 O O . GLY A 1 191 ? -7.005 -0.158 14.161 1.00 96.94 191 GLY A O 1
ATOM 1495 N N . TYR A 1 192 ? -9.050 -0.277 13.254 1.00 97.06 192 TYR A N 1
ATOM 1496 C CA . TYR A 1 192 ? -8.701 0.390 11.995 1.00 97.06 192 TYR A CA 1
ATOM 1497 C C . TYR A 1 192 ? -8.064 1.758 12.207 1.00 97.06 192 TYR A C 1
ATOM 1499 O O . TYR A 1 192 ? -7.039 2.061 11.599 1.00 97.06 192 TYR A O 1
ATOM 1507 N N . GLN A 1 193 ? -8.644 2.585 13.076 1.00 96.06 193 GLN A N 1
ATOM 1508 C CA . GLN A 1 193 ? -8.071 3.892 13.389 1.00 96.06 193 GLN A CA 1
ATOM 1509 C C . GLN A 1 193 ? -6.692 3.758 14.035 1.00 96.06 193 GLN A C 1
ATOM 1511 O O . GLN A 1 193 ? -5.782 4.495 13.666 1.00 96.06 193 GLN A O 1
ATOM 1516 N N . HIS A 1 194 ? -6.523 2.801 14.949 1.00 96.69 194 HIS A N 1
ATOM 1517 C CA . HIS A 1 194 ? -5.230 2.534 15.570 1.00 96.69 194 HIS A CA 1
ATOM 1518 C C . HIS A 1 194 ? -4.176 2.109 14.546 1.00 96.69 194 HIS A C 1
ATOM 1520 O O . HIS A 1 194 ? -3.141 2.761 14.463 1.00 96.69 194 HIS A O 1
ATOM 1526 N N . GLY A 1 195 ? -4.453 1.102 13.716 1.00 96.62 195 GLY A N 1
ATOM 1527 C CA . GLY A 1 195 ? -3.505 0.648 12.695 1.00 96.62 195 GLY A CA 1
ATOM 1528 C C . GLY A 1 195 ? -3.142 1.744 11.689 1.00 96.62 195 GLY A C 1
ATOM 1529 O O . GLY A 1 195 ? -1.980 1.887 11.316 1.00 96.62 195 GLY A O 1
ATOM 1530 N N . ALA A 1 196 ? -4.109 2.581 11.296 1.00 96.00 196 ALA A N 1
ATOM 1531 C CA . ALA A 1 196 ? -3.851 3.720 10.418 1.00 96.00 196 ALA A CA 1
ATOM 1532 C C . ALA A 1 196 ? -2.942 4.780 11.070 1.00 96.00 196 ALA A C 1
ATOM 1534 O O . ALA A 1 196 ? -2.049 5.320 10.418 1.00 96.00 196 ALA A O 1
ATOM 1535 N N . LEU A 1 197 ? -3.143 5.078 12.357 1.00 95.12 197 LEU A N 1
ATOM 1536 C CA . LEU A 1 197 ? -2.281 6.001 13.100 1.00 95.12 197 LEU A CA 1
ATOM 1537 C C . LEU A 1 197 ? -0.870 5.437 13.289 1.00 95.12 197 LEU A C 1
ATOM 1539 O O . LEU A 1 197 ? 0.091 6.184 13.112 1.00 95.12 197 LEU A O 1
ATOM 1543 N N . THR A 1 198 ? -0.743 4.142 13.589 1.00 95.88 198 THR A N 1
ATOM 1544 C CA . THR A 1 198 ? 0.560 3.476 13.712 1.00 95.88 198 THR A CA 1
ATOM 1545 C C . THR A 1 198 ? 1.333 3.542 12.399 1.00 95.88 198 THR A C 1
ATOM 1547 O O . THR A 1 198 ? 2.456 4.038 12.386 1.00 95.88 198 THR A O 1
ATOM 1550 N N . ALA A 1 199 ? 0.707 3.175 11.274 1.00 93.81 199 ALA A N 1
ATOM 1551 C CA . ALA A 1 199 ? 1.341 3.274 9.960 1.00 93.81 199 ALA A CA 1
ATOM 1552 C C . ALA A 1 199 ? 1.817 4.704 9.654 1.00 93.81 199 ALA A C 1
ATOM 1554 O O . ALA A 1 199 ? 2.921 4.894 9.152 1.00 93.81 199 ALA A O 1
ATOM 1555 N N . LYS A 1 200 ? 1.023 5.733 9.987 1.00 92.19 200 LYS A N 1
ATOM 1556 C CA . LYS A 1 200 ? 1.447 7.135 9.819 1.00 92.19 200 LYS A CA 1
ATOM 1557 C C . LYS A 1 200 ? 2.682 7.476 10.643 1.00 92.19 200 LYS A C 1
ATOM 1559 O O . LYS A 1 200 ? 3.563 8.152 10.119 1.00 92.19 200 LYS A O 1
ATOM 1564 N N . ALA A 1 201 ? 2.720 7.046 11.903 1.00 92.56 201 ALA A N 1
ATOM 1565 C CA . ALA A 1 201 ? 3.851 7.293 12.789 1.00 92.56 201 ALA A CA 1
ATOM 1566 C C . ALA A 1 201 ? 5.119 6.617 12.248 1.00 92.56 201 ALA A C 1
ATOM 1568 O O . ALA A 1 201 ? 6.103 7.303 11.979 1.00 92.56 201 ALA A O 1
ATOM 1569 N N . GLU A 1 202 ? 5.054 5.319 11.945 1.00 91.31 202 GLU A N 1
ATOM 1570 C CA . GLU A 1 2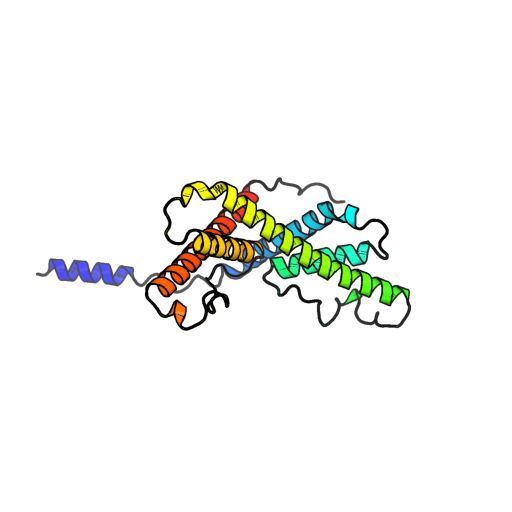02 ? 6.190 4.551 11.420 1.00 91.31 202 GLU A CA 1
ATOM 1571 C C . GLU A 1 202 ? 6.695 5.100 10.075 1.00 91.31 202 GLU A C 1
ATOM 1573 O O . GLU A 1 202 ? 7.893 5.298 9.874 1.00 91.31 202 GLU A O 1
ATOM 1578 N N . MET A 1 203 ? 5.784 5.443 9.158 1.00 84.00 203 MET A N 1
ATOM 1579 C CA . MET A 1 203 ? 6.154 6.031 7.867 1.00 84.00 203 MET A CA 1
ATOM 1580 C C . MET A 1 203 ? 6.733 7.444 7.995 1.00 84.00 203 MET A C 1
ATOM 1582 O O . MET A 1 203 ? 7.413 7.893 7.068 1.00 84.00 203 MET A O 1
ATOM 1586 N N . SER A 1 204 ? 6.431 8.161 9.083 1.00 82.62 204 SER A N 1
ATOM 1587 C CA . SER A 1 204 ? 7.016 9.470 9.384 1.00 82.62 204 SER A CA 1
ATOM 1588 C C . SER A 1 204 ? 8.379 9.359 10.069 1.00 82.62 204 SER A C 1
ATOM 1590 O O . SER A 1 204 ? 9.236 10.201 9.831 1.00 82.62 204 SER A O 1
ATOM 1592 N N . ASP A 1 205 ? 8.636 8.300 10.835 1.00 76.31 205 ASP A N 1
ATOM 1593 C CA . ASP A 1 205 ? 9.928 8.098 11.499 1.00 76.31 205 ASP A CA 1
ATOM 1594 C C . ASP A 1 205 ? 11.021 7.646 10.518 1.00 76.31 205 ASP A C 1
ATOM 1596 O O . ASP A 1 205 ? 12.168 8.090 10.623 1.00 76.31 205 ASP A O 1
ATOM 1600 N N . GLU A 1 206 ? 10.667 6.874 9.481 1.00 64.12 206 GLU A N 1
ATOM 1601 C CA . GLU A 1 206 ? 11.570 6.595 8.349 1.00 64.12 206 GLU A CA 1
ATOM 1602 C C . GLU A 1 206 ? 12.093 7.883 7.676 1.00 64.12 206 GLU A C 1
ATOM 1604 O O . GLU A 1 206 ? 13.201 7.905 7.133 1.00 64.12 206 GLU A O 1
ATOM 1609 N N . GLU A 1 207 ? 11.332 8.981 7.744 1.00 56.16 207 GLU A N 1
ATOM 1610 C CA . GLU A 1 207 ? 11.702 10.288 7.187 1.00 56.16 207 GLU A CA 1
ATOM 1611 C C . GLU A 1 207 ? 12.917 10.907 7.889 1.00 56.16 207 GLU A C 1
ATOM 1613 O O . GLU A 1 207 ? 13.675 11.648 7.266 1.00 56.16 207 GLU A O 1
ATOM 1618 N N . MET A 1 208 ? 13.138 10.582 9.167 1.00 52.03 208 MET A N 1
ATOM 1619 C CA . MET A 1 208 ? 14.268 11.109 9.936 1.00 52.03 208 MET A CA 1
ATOM 1620 C C . MET A 1 208 ? 15.569 10.336 9.706 1.00 52.03 208 MET A C 1
ATOM 1622 O O . MET A 1 208 ? 16.646 10.861 9.990 1.00 52.03 208 MET A O 1
ATOM 1626 N N . VAL A 1 209 ? 15.485 9.100 9.208 1.00 53.78 209 VAL A N 1
ATOM 1627 C CA . VAL A 1 209 ? 16.643 8.201 9.093 1.00 53.78 209 VAL A CA 1
ATOM 1628 C C . VAL A 1 209 ? 17.191 8.139 7.669 1.00 53.78 209 VAL A C 1
ATOM 1630 O O . VAL A 1 209 ? 18.322 7.694 7.498 1.00 53.78 209 VAL A O 1
ATOM 1633 N N . ALA A 1 210 ? 16.463 8.629 6.656 1.00 45.09 210 ALA A N 1
ATOM 1634 C CA . ALA A 1 210 ? 16.926 8.630 5.269 1.00 45.09 210 ALA A CA 1
ATOM 1635 C C . ALA A 1 210 ? 18.282 9.367 5.135 1.00 45.09 210 ALA A C 1
ATOM 1637 O O . ALA A 1 210 ? 18.342 10.596 5.248 1.00 45.09 210 ALA A O 1
ATOM 1638 N N . PRO A 1 211 ? 19.394 8.643 4.907 1.00 44.25 211 PRO A N 1
ATOM 1639 C CA . PRO A 1 211 ? 20.713 9.252 4.810 1.00 44.25 211 PRO A CA 1
ATOM 1640 C C . PRO A 1 211 ? 20.800 10.120 3.551 1.00 44.25 211 PRO A C 1
ATOM 1642 O O . PRO A 1 211 ? 20.196 9.819 2.520 1.00 44.25 211 PRO A O 1
ATOM 1645 N N . ALA A 1 212 ? 21.573 11.201 3.643 1.00 49.19 212 ALA A N 1
ATOM 1646 C CA . ALA A 1 212 ? 21.855 12.140 2.564 1.00 49.19 212 ALA A CA 1
ATOM 1647 C C . ALA A 1 212 ? 22.610 11.469 1.394 1.00 49.19 212 ALA A C 1
ATOM 1649 O O . ALA A 1 212 ? 23.790 11.714 1.174 1.00 49.19 212 ALA A O 1
ATOM 1650 N N . PHE A 1 213 ? 21.939 10.621 0.615 1.00 49.12 213 PHE A N 1
ATOM 1651 C CA . PHE A 1 213 ? 22.452 10.041 -0.631 1.00 49.12 213 PHE A CA 1
ATOM 1652 C C . PHE A 1 213 ? 22.271 11.017 -1.805 1.00 49.12 213 PHE A C 1
ATOM 1654 O O . PHE A 1 213 ? 21.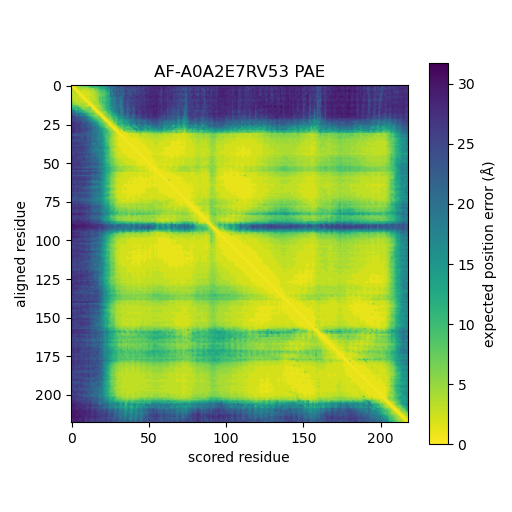736 10.663 -2.853 1.00 49.12 213 PHE A O 1
ATOM 1661 N N . ALA A 1 214 ? 22.691 12.272 -1.619 1.00 44.56 214 ALA A N 1
ATOM 1662 C CA . ALA A 1 214 ? 22.614 13.310 -2.648 1.00 44.56 214 ALA A CA 1
ATOM 1663 C C . ALA A 1 214 ? 23.920 13.512 -3.440 1.00 44.56 214 ALA A C 1
ATOM 1665 O O . ALA A 1 214 ? 23.921 14.302 -4.377 1.00 44.56 214 ALA A O 1
ATOM 1666 N N . ASP A 1 215 ? 24.994 12.775 -3.144 1.00 43.88 215 ASP A N 1
ATOM 1667 C CA . ASP A 1 215 ? 26.269 12.908 -3.855 1.00 43.88 215 ASP A CA 1
ATOM 1668 C C . ASP A 1 215 ? 26.653 11.587 -4.538 1.00 43.88 215 ASP A C 1
ATOM 1670 O O . ASP A 1 215 ? 27.229 10.702 -3.908 1.00 43.88 215 ASP A O 1
ATOM 1674 N N . GLY A 1 216 ? 26.360 11.445 -5.837 1.00 46.16 216 GLY A N 1
ATOM 1675 C CA . GLY A 1 216 ? 27.070 10.457 -6.666 1.00 46.16 216 GLY A CA 1
ATOM 1676 C C . GLY A 1 216 ? 26.272 9.632 -7.676 1.00 46.16 216 GLY A C 1
ATOM 1677 O O . GLY A 1 216 ? 26.529 8.438 -7.791 1.00 46.16 216 GLY A O 1
ATOM 1678 N N . ILE A 1 217 ? 25.367 10.232 -8.455 1.00 39.75 217 ILE A N 1
ATOM 1679 C CA . ILE A 1 217 ? 24.978 9.651 -9.753 1.00 39.75 217 ILE A CA 1
ATOM 1680 C C . ILE A 1 217 ? 25.414 10.629 -10.850 1.00 39.75 217 ILE A C 1
ATOM 1682 O O . ILE A 1 217 ? 24.733 11.620 -11.117 1.00 39.75 217 ILE A O 1
ATOM 1686 N N . GLN A 1 218 ? 26.589 10.362 -11.425 1.00 37.25 218 GLN A N 1
ATOM 1687 C CA . GLN A 1 218 ? 27.031 10.848 -12.737 1.00 37.25 218 GLN A CA 1
ATOM 1688 C C . GLN A 1 218 ? 27.028 9.678 -13.714 1.00 37.25 218 GLN A C 1
ATOM 1690 O O . GLN A 1 218 ? 27.403 8.565 -13.280 1.00 37.25 218 GLN A O 1
#

Radius of gyration: 23.85 Å; Cα contacts (8 Å, |Δi|>4): 237; chains: 1; bounding box: 56×57×73 Å